Protein AF-A0A9P5P4H4-F1 (afdb_monomer)

Mean predicted aligned error: 20.69 Å

Structure (mmCIF, N/CA/C/O backbone):
data_AF-A0A9P5P4H4-F1
#
_entry.id   AF-A0A9P5P4H4-F1
#
loop_
_atom_site.group_PDB
_atom_site.id
_atom_site.type_symbol
_atom_site.label_atom_id
_atom_site.label_alt_id
_atom_site.label_comp_id
_atom_site.label_asym_id
_atom_site.label_entity_id
_atom_site.label_seq_id
_atom_site.pdbx_PDB_ins_code
_atom_site.Cartn_x
_atom_site.Cartn_y
_atom_site.Cartn_z
_atom_site.occupancy
_atom_site.B_iso_or_equiv
_atom_site.auth_seq_id
_atom_site.auth_comp_id
_atom_site.auth_asym_id
_atom_site.auth_atom_id
_atom_site.pdbx_PDB_model_num
ATOM 1 N N . MET A 1 1 ? -1.543 -10.016 4.048 1.00 94.00 1 MET A N 1
ATOM 2 C CA . MET A 1 1 ? -2.697 -10.030 4.969 1.00 94.00 1 MET A CA 1
ATOM 3 C C . MET A 1 1 ? -2.225 -9.516 6.310 1.00 94.00 1 MET A C 1
ATOM 5 O O . MET A 1 1 ? -1.134 -9.901 6.718 1.00 94.00 1 MET A O 1
ATOM 9 N N . PHE A 1 2 ? -3.003 -8.660 6.955 1.00 97.88 2 PHE A N 1
ATOM 10 C CA . PHE A 1 2 ? -2.776 -8.240 8.334 1.00 97.88 2 PHE A CA 1
ATOM 11 C 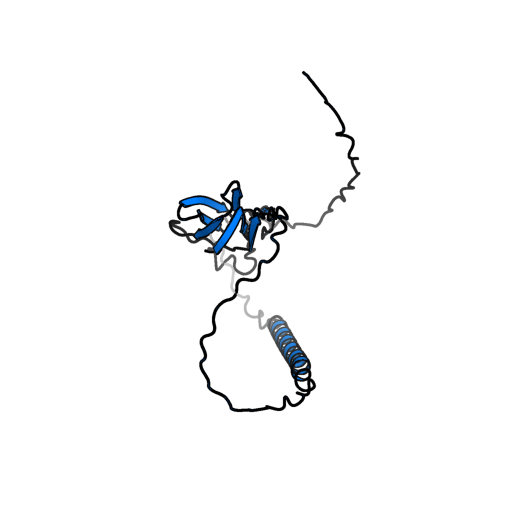C . PHE A 1 2 ? -4.114 -7.893 8.989 1.00 97.88 2 PHE A C 1
ATOM 13 O O . PHE A 1 2 ? -5.076 -7.570 8.291 1.00 97.88 2 PHE A O 1
ATOM 20 N N . ASP A 1 3 ? -4.149 -7.941 10.316 1.00 98.25 3 ASP A N 1
ATOM 21 C CA . ASP A 1 3 ? -5.328 -7.604 11.108 1.00 98.25 3 ASP A CA 1
ATOM 22 C C . ASP A 1 3 ? -5.112 -6.262 11.823 1.00 98.25 3 ASP A C 1
ATOM 24 O O . ASP A 1 3 ? -3.984 -5.913 12.185 1.00 98.25 3 ASP A O 1
ATOM 28 N N . PHE A 1 4 ? -6.183 -5.500 12.029 1.00 98.00 4 PHE A N 1
ATOM 29 C CA . PHE A 1 4 ? -6.153 -4.249 12.791 1.00 98.00 4 PHE A CA 1
ATOM 30 C C . PHE A 1 4 ? -7.470 -4.036 13.541 1.00 98.00 4 PHE A C 1
ATOM 32 O O . PHE A 1 4 ? -8.494 -4.605 13.179 1.00 98.00 4 PHE A O 1
ATOM 39 N N . VAL A 1 5 ? -7.451 -3.217 14.593 1.00 97.94 5 VAL A N 1
ATOM 40 C CA . VAL A 1 5 ? -8.667 -2.773 15.291 1.00 97.94 5 VAL A CA 1
ATOM 41 C C . VAL A 1 5 ? -8.781 -1.274 15.095 1.00 97.94 5 VAL A C 1
ATOM 43 O O . VAL A 1 5 ? -7.884 -0.545 15.519 1.00 97.94 5 VAL A O 1
ATOM 46 N N . GLY A 1 6 ? -9.837 -0.803 14.434 1.00 97.62 6 GLY A N 1
ATOM 47 C CA . GLY A 1 6 ? -9.913 0.614 14.108 1.00 97.62 6 GLY A CA 1
ATOM 48 C C . GLY A 1 6 ? -11.147 1.066 13.345 1.00 97.62 6 GLY A C 1
ATOM 49 O O . GLY A 1 6 ? -12.031 0.284 13.036 1.00 97.62 6 GLY A O 1
ATOM 50 N N . THR A 1 7 ? -11.187 2.361 13.046 1.00 98.25 7 THR A N 1
ATOM 51 C CA . THR A 1 7 ? -12.284 3.066 12.367 1.00 98.25 7 THR A CA 1
ATOM 52 C C . THR A 1 7 ? -11.903 3.593 10.982 1.00 98.25 7 THR A C 1
ATOM 54 O O . THR A 1 7 ? -12.776 3.971 10.197 1.00 98.25 7 THR A O 1
ATOM 57 N N . ALA A 1 8 ? -10.612 3.615 10.652 1.00 98.62 8 ALA A N 1
ATOM 58 C CA . ALA A 1 8 ? -10.106 3.961 9.328 1.00 98.62 8 ALA A CA 1
ATOM 59 C C . ALA A 1 8 ? -8.791 3.232 9.045 1.00 98.62 8 ALA A C 1
ATOM 61 O O . ALA A 1 8 ? -8.069 2.874 9.977 1.00 98.62 8 ALA A O 1
ATOM 62 N N . LEU A 1 9 ? -8.476 3.057 7.762 1.00 98.75 9 LEU A N 1
ATOM 63 C CA . LEU A 1 9 ? -7.255 2.429 7.266 1.00 98.75 9 LEU A CA 1
ATOM 64 C C . LEU A 1 9 ? -6.731 3.194 6.045 1.00 98.75 9 LEU A C 1
ATOM 66 O O . LEU A 1 9 ? -7.504 3.547 5.157 1.00 98.75 9 LEU A O 1
ATOM 70 N N . TYR A 1 10 ? -5.418 3.396 5.986 1.00 98.75 10 TYR A N 1
ATOM 71 C CA . TYR A 1 10 ? -4.686 4.029 4.889 1.00 98.75 10 TYR A CA 1
ATOM 72 C C . TYR A 1 10 ? -3.482 3.155 4.546 1.00 98.75 10 TYR A C 1
ATOM 74 O O . TYR A 1 10 ? -2.728 2.782 5.444 1.00 98.75 10 TYR A O 1
ATOM 82 N N . ILE A 1 11 ? -3.292 2.821 3.273 1.00 98.75 11 ILE A N 1
ATOM 83 C CA . ILE A 1 11 ? -2.223 1.929 2.808 1.00 98.75 11 ILE A CA 1
ATOM 84 C C . ILE A 1 11 ? -1.346 2.681 1.821 1.00 98.75 11 ILE A C 1
ATOM 86 O O . ILE A 1 11 ? -1.848 3.283 0.870 1.00 98.75 11 ILE A O 1
ATOM 90 N N . PHE A 1 12 ? -0.038 2.595 2.035 1.00 98.62 12 PHE A N 1
ATOM 91 C CA . PHE A 1 12 ? 0.975 3.246 1.223 1.00 98.62 12 PHE A CA 1
ATOM 92 C C . PHE A 1 12 ? 1.927 2.206 0.641 1.00 98.62 12 PHE A C 1
ATOM 94 O O . PHE A 1 12 ? 2.354 1.275 1.330 1.00 98.62 12 PHE A O 1
ATOM 101 N N . PHE A 1 13 ? 2.250 2.363 -0.638 1.00 98.31 13 PHE A N 1
ATOM 102 C CA . PHE A 1 13 ? 3.248 1.549 -1.332 1.00 98.31 13 PHE A CA 1
ATOM 103 C C . PHE A 1 13 ? 4.496 2.375 -1.642 1.00 98.31 13 PHE A C 1
ATOM 105 O O . PHE A 1 13 ? 4.492 3.598 -1.547 1.00 98.31 13 PHE A O 1
ATOM 112 N N . ILE A 1 14 ? 5.553 1.695 -2.075 1.00 97.31 14 ILE A N 1
ATOM 113 C CA . ILE A 1 14 ? 6.622 2.303 -2.864 1.00 97.31 14 ILE A CA 1
ATOM 114 C C . ILE A 1 14 ? 6.257 2.095 -4.334 1.00 97.31 14 ILE A C 1
ATOM 116 O O . ILE A 1 14 ? 6.229 0.959 -4.814 1.00 97.31 14 ILE A O 1
ATOM 120 N N . LEU A 1 15 ? 5.965 3.180 -5.052 1.00 96.25 15 LEU A N 1
ATOM 121 C CA . LEU A 1 15 ? 5.630 3.122 -6.477 1.00 96.25 15 LEU A CA 1
ATOM 122 C C . LEU A 1 15 ? 6.879 3.376 -7.314 1.00 96.25 15 LEU A C 1
ATOM 124 O O . LEU A 1 15 ? 7.650 4.293 -7.028 1.00 96.25 15 LEU A O 1
ATOM 128 N N . VAL A 1 16 ? 7.072 2.567 -8.352 1.00 93.94 16 VAL A N 1
ATOM 129 C CA . VAL A 1 16 ? 8.227 2.653 -9.247 1.00 93.94 16 VAL A CA 1
ATOM 130 C C . VAL A 1 16 ? 7.796 3.337 -10.538 1.00 93.94 16 VAL A C 1
ATOM 132 O O . VAL A 1 16 ? 6.837 2.919 -11.181 1.00 93.94 16 VAL A O 1
ATOM 135 N N . ASN A 1 17 ? 8.504 4.392 -10.923 1.00 91.88 17 ASN A N 1
ATOM 136 C CA . ASN A 1 17 ? 8.218 5.166 -12.132 1.00 91.88 17 ASN A CA 1
ATOM 137 C C . ASN A 1 17 ? 9.285 4.998 -13.193 1.00 91.88 17 ASN A C 1
ATOM 139 O O . ASN A 1 17 ? 8.987 4.926 -14.382 1.00 91.88 17 ASN A O 1
ATOM 143 N N . ASN A 1 18 ? 10.536 4.926 -12.754 1.00 85.31 18 ASN A N 1
ATOM 144 C CA . ASN A 1 18 ? 11.660 4.786 -13.648 1.00 85.31 18 ASN A CA 1
ATOM 145 C C . ASN A 1 18 ? 12.754 3.981 -12.960 1.00 85.31 18 ASN A C 1
ATOM 147 O O . ASN A 1 18 ? 13.282 4.362 -11.921 1.00 85.31 18 ASN A O 1
ATOM 151 N N . VAL A 1 19 ? 13.096 2.851 -13.563 1.00 73.50 19 VAL A N 1
ATOM 152 C CA . VAL A 1 19 ? 14.330 2.135 -13.269 1.00 73.50 19 VAL A CA 1
ATOM 153 C C . VAL A 1 19 ? 15.238 2.409 -14.451 1.00 73.50 19 VAL A C 1
ATOM 155 O O . VAL A 1 19 ? 15.104 1.788 -15.506 1.00 73.50 19 VAL A O 1
ATOM 158 N N . GLN A 1 20 ? 16.119 3.402 -14.316 1.00 66.38 20 GLN A N 1
ATOM 159 C CA . GLN A 1 20 ? 17.106 3.693 -15.349 1.00 66.38 20 GLN A CA 1
ATOM 160 C C . GLN A 1 20 ? 17.881 2.402 -15.644 1.00 66.38 20 GLN A C 1
ATOM 162 O O . GLN A 1 20 ? 18.614 1.887 -14.805 1.00 66.38 20 GLN A O 1
ATOM 167 N N . SER A 1 21 ? 17.672 1.835 -16.834 1.00 58.84 21 SER A N 1
ATOM 168 C CA . SER A 1 21 ? 18.390 0.647 -17.306 1.00 58.84 21 SER A CA 1
ATOM 169 C C . SER A 1 21 ? 19.700 1.060 -17.979 1.00 58.84 21 SER A C 1
ATOM 171 O O . SER A 1 21 ? 20.060 0.591 -19.058 1.00 58.84 21 SER A O 1
ATOM 173 N N . ASP A 1 22 ? 20.446 1.958 -17.347 1.00 61.59 22 ASP A N 1
ATOM 174 C CA . ASP A 1 22 ? 21.628 2.622 -17.902 1.00 61.59 22 ASP A CA 1
ATOM 175 C C . ASP A 1 22 ? 22.824 1.681 -18.162 1.00 61.59 22 ASP A C 1
ATOM 177 O O . ASP A 1 22 ? 23.789 2.072 -18.817 1.00 61.59 22 ASP A O 1
ATOM 181 N N . VAL A 1 23 ? 22.741 0.404 -17.767 1.00 56.19 23 VAL A N 1
ATOM 182 C CA . VAL A 1 23 ? 23.760 -0.620 -18.088 1.00 56.19 23 VAL A CA 1
ATOM 183 C C . VAL A 1 23 ? 23.196 -1.845 -18.831 1.00 56.19 23 VAL A C 1
ATOM 185 O O . VAL A 1 23 ? 23.958 -2.604 -19.427 1.00 56.19 23 VAL A O 1
ATOM 188 N N . PHE A 1 24 ? 21.872 -2.039 -18.860 1.00 54.47 24 PHE A N 1
ATOM 189 C CA . PHE A 1 24 ? 21.239 -3.281 -19.344 1.00 54.47 24 PHE A CA 1
ATOM 190 C C . PHE A 1 24 ? 20.060 -3.087 -20.315 1.00 54.47 24 PHE A C 1
ATOM 192 O O . PHE A 1 24 ? 19.447 -4.078 -20.716 1.00 54.47 24 PHE A O 1
ATOM 199 N N . SER A 1 25 ? 19.798 -1.850 -20.761 1.00 56.41 25 SER A N 1
ATOM 200 C CA . SER A 1 25 ? 18.742 -1.484 -21.728 1.00 56.41 25 SER A CA 1
ATOM 201 C C . SER A 1 25 ? 18.724 -2.330 -23.017 1.00 56.41 25 SER A C 1
ATOM 203 O O . SER A 1 25 ? 17.680 -2.471 -23.645 1.00 56.41 25 SER A O 1
ATOM 205 N N . GLY A 1 26 ? 19.852 -2.940 -23.403 1.00 54.47 26 GLY A N 1
ATOM 206 C CA . GLY A 1 26 ? 19.948 -3.806 -24.585 1.00 54.47 26 GLY A CA 1
ATOM 207 C C . GLY A 1 26 ? 19.808 -5.315 -24.340 1.00 54.47 26 GLY A C 1
ATOM 208 O O . GLY A 1 26 ? 19.862 -6.067 -25.309 1.00 54.47 26 GLY A O 1
ATOM 209 N N . ILE A 1 27 ? 19.697 -5.780 -23.087 1.00 61.12 27 ILE A N 1
ATOM 210 C CA . ILE A 1 27 ? 19.679 -7.223 -22.757 1.00 61.12 27 ILE A CA 1
ATOM 211 C C . ILE A 1 27 ? 18.446 -7.625 -21.922 1.00 61.12 27 ILE A C 1
ATOM 213 O O . ILE A 1 27 ? 18.003 -8.764 -22.043 1.00 61.12 27 ILE A O 1
ATOM 217 N N . PHE A 1 28 ? 17.844 -6.716 -21.141 1.00 57.94 28 PHE A N 1
ATOM 218 C CA . PHE A 1 28 ? 16.590 -6.976 -20.415 1.00 57.94 28 PHE A CA 1
ATOM 219 C C . PHE A 1 28 ? 15.560 -5.876 -20.699 1.00 57.94 28 PHE A C 1
ATOM 221 O O . PHE A 1 28 ? 15.653 -4.780 -20.152 1.00 57.94 28 PHE A O 1
ATOM 228 N N . SER A 1 29 ? 14.589 -6.168 -21.566 1.00 60.12 29 SER A N 1
ATOM 229 C CA . SER A 1 29 ? 13.513 -5.239 -21.950 1.00 60.12 29 SER A CA 1
ATOM 230 C C . SER A 1 29 ? 12.286 -5.301 -21.028 1.00 60.12 29 SER A C 1
ATOM 232 O O . SER A 1 29 ? 11.436 -4.421 -21.105 1.00 60.12 29 SER A O 1
ATOM 234 N N . ASP A 1 30 ? 12.227 -6.279 -20.116 1.00 64.50 30 ASP A N 1
ATOM 235 C CA . ASP A 1 30 ? 10.988 -6.654 -19.419 1.00 64.50 30 ASP A CA 1
ATOM 236 C C . ASP A 1 30 ? 11.108 -6.510 -17.891 1.00 64.50 30 ASP A C 1
ATOM 238 O O . ASP A 1 30 ? 10.866 -7.455 -17.136 1.00 64.50 30 ASP A O 1
ATOM 242 N N . ILE A 1 31 ? 11.520 -5.335 -17.398 1.00 74.19 31 ILE A N 1
ATOM 243 C CA . ILE A 1 31 ? 11.396 -5.053 -15.960 1.00 74.19 31 ILE A CA 1
ATOM 244 C C . ILE A 1 31 ? 9.958 -4.620 -15.689 1.00 74.19 31 ILE A C 1
ATOM 246 O O . ILE A 1 31 ? 9.526 -3.553 -16.120 1.00 74.19 31 ILE A O 1
ATOM 250 N N . VAL A 1 32 ? 9.224 -5.449 -14.951 1.00 79.44 32 VAL A N 1
ATOM 251 C CA . VAL A 1 32 ? 7.870 -5.127 -14.503 1.00 79.44 32 VAL A CA 1
ATOM 252 C C . VAL A 1 32 ? 7.949 -4.061 -13.415 1.00 79.44 32 VAL A C 1
ATOM 254 O O . VAL A 1 32 ? 8.361 -4.337 -12.289 1.00 79.44 32 VAL A O 1
ATOM 257 N N . THR A 1 33 ? 7.545 -2.843 -13.753 1.00 87.31 33 THR A N 1
ATOM 258 C CA . THR A 1 33 ? 7.412 -1.717 -12.814 1.00 87.31 33 THR A CA 1
ATOM 259 C C . THR A 1 33 ? 5.961 -1.291 -12.603 1.00 87.31 33 THR A C 1
ATOM 261 O O . THR A 1 33 ? 5.686 -0.484 -11.720 1.00 87.31 33 THR A O 1
ATOM 264 N N . THR A 1 34 ? 5.025 -1.865 -13.365 1.00 92.69 34 THR A N 1
ATOM 265 C CA . THR A 1 34 ? 3.589 -1.695 -13.143 1.00 92.69 34 THR A CA 1
ATOM 266 C C . THR A 1 34 ? 3.185 -2.329 -11.816 1.00 92.69 34 THR A C 1
ATOM 268 O O . THR A 1 34 ? 3.441 -3.514 -11.570 1.00 92.69 34 THR A O 1
ATOM 271 N N . THR A 1 35 ? 2.500 -1.551 -10.984 1.00 95.69 35 THR A N 1
ATOM 272 C CA . THR A 1 35 ? 1.956 -2.004 -9.703 1.00 95.69 35 THR A CA 1
ATOM 273 C C . THR A 1 35 ? 0.450 -2.113 -9.823 1.00 95.69 35 THR A C 1
ATOM 275 O O . THR A 1 35 ? -0.206 -1.148 -10.194 1.00 95.69 35 THR A O 1
ATOM 278 N N . ALA A 1 36 ? -0.129 -3.253 -9.467 1.00 96.50 36 ALA A N 1
ATOM 279 C CA . ALA A 1 36 ? -1.573 -3.376 -9.326 1.00 96.50 36 ALA A CA 1
ATOM 280 C C . ALA A 1 36 ? -1.914 -4.275 -8.143 1.00 96.50 36 ALA A C 1
ATOM 282 O O . ALA A 1 36 ? -1.162 -5.198 -7.831 1.00 96.50 36 ALA A O 1
ATOM 283 N N . ALA A 1 37 ? -3.015 -3.977 -7.459 1.00 97.31 37 ALA A N 1
ATOM 284 C CA . ALA A 1 37 ? -3.457 -4.732 -6.295 1.00 97.31 37 ALA A CA 1
ATOM 285 C C . ALA A 1 37 ? -4.970 -4.625 -6.081 1.00 97.31 37 ALA A C 1
ATOM 287 O O . ALA A 1 37 ? -5.575 -3.580 -6.308 1.00 97.31 37 ALA A O 1
ATOM 288 N N . ASN A 1 38 ? -5.547 -5.700 -5.561 1.00 97.50 38 ASN A N 1
ATOM 289 C CA . ASN A 1 38 ? -6.914 -5.804 -5.079 1.00 97.50 38 ASN A CA 1
ATOM 290 C C . ASN A 1 38 ? -6.916 -5.762 -3.547 1.00 97.50 38 ASN A C 1
ATOM 292 O O . ASN A 1 38 ? -6.130 -6.456 -2.889 1.00 97.50 38 ASN A O 1
ATOM 296 N N . PHE A 1 39 ? -7.824 -4.968 -2.988 1.00 98.25 39 PHE A N 1
ATOM 297 C CA . PHE A 1 39 ? -7.975 -4.719 -1.560 1.00 98.25 39 PHE A CA 1
ATOM 298 C C . PHE A 1 39 ? -9.270 -5.343 -1.058 1.00 98.25 39 PHE A C 1
ATOM 300 O O . PHE A 1 39 ? -10.362 -4.925 -1.439 1.00 98.25 39 PHE A O 1
ATOM 307 N N . THR A 1 40 ? -9.148 -6.346 -0.197 1.00 98.56 40 THR A N 1
ATOM 308 C CA . THR A 1 40 ? -10.284 -7.039 0.416 1.00 98.56 40 THR A CA 1
ATOM 309 C C . THR A 1 40 ? -10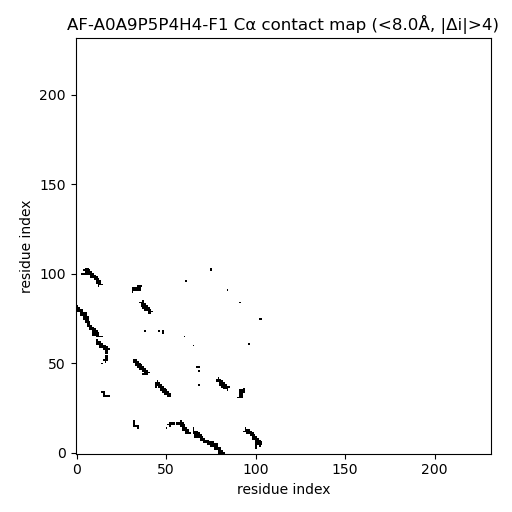.283 -6.767 1.915 1.00 98.56 40 THR A C 1
ATOM 311 O O . THR A 1 40 ? -9.292 -7.055 2.587 1.00 98.56 40 THR A O 1
ATOM 314 N N . LEU A 1 41 ? -11.383 -6.218 2.426 1.00 98.69 41 LEU A N 1
ATOM 315 C CA . LEU A 1 41 ? -11.599 -5.914 3.838 1.00 98.69 41 LEU A CA 1
ATOM 316 C C . LEU A 1 41 ? -12.714 -6.820 4.360 1.00 98.69 41 LEU A C 1
ATOM 318 O O . LEU A 1 41 ? -13.803 -6.850 3.790 1.00 98.69 41 LEU A O 1
ATOM 322 N N . ASP A 1 42 ? -12.425 -7.593 5.404 1.00 98.56 42 ASP A N 1
ATOM 323 C CA . ASP A 1 42 ? -13.363 -8.542 6.023 1.00 98.56 42 ASP A CA 1
ATOM 324 C C . ASP A 1 42 ? -14.001 -9.523 5.019 1.00 98.56 42 ASP A C 1
ATOM 326 O O . ASP A 1 42 ? -15.178 -9.873 5.099 1.00 98.56 42 ASP A O 1
ATOM 330 N N . GLY A 1 43 ? -13.210 -9.960 4.033 1.00 97.81 43 GLY A N 1
ATOM 331 C CA . GLY A 1 43 ? -13.644 -10.879 2.975 1.00 97.81 43 GLY A CA 1
ATOM 332 C C . GLY A 1 43 ? -14.400 -10.224 1.813 1.00 97.81 43 GLY A C 1
ATOM 333 O O . GLY A 1 43 ? -14.769 -10.925 0.872 1.00 97.81 43 GLY A O 1
ATOM 334 N N . VAL A 1 44 ? -14.602 -8.902 1.832 1.00 98.00 44 VAL A N 1
ATOM 335 C CA . VAL A 1 44 ? -15.278 -8.151 0.763 1.00 98.00 44 VAL A CA 1
ATOM 336 C C . VAL A 1 44 ? -14.268 -7.324 -0.027 1.00 98.00 44 VAL A C 1
ATOM 338 O O . VAL A 1 44 ? -13.484 -6.579 0.554 1.00 98.00 44 VAL A O 1
ATOM 341 N N . LEU A 1 45 ? -14.284 -7.430 -1.359 1.00 97.75 45 LEU A N 1
ATOM 342 C CA . LEU A 1 45 ? -13.482 -6.564 -2.227 1.00 97.75 45 LEU A CA 1
ATOM 343 C C . LEU A 1 45 ? -13.964 -5.111 -2.081 1.00 97.75 45 LEU A C 1
ATOM 345 O O . LEU A 1 45 ? -15.094 -4.793 -2.447 1.00 97.75 45 LEU A O 1
ATOM 349 N N . VAL A 1 46 ? -13.108 -4.241 -1.550 1.00 98.31 46 VAL A N 1
ATOM 350 C CA . VAL A 1 46 ? -13.418 -2.829 -1.254 1.00 98.31 46 VAL A CA 1
ATOM 351 C C . VAL A 1 46 ? -12.660 -1.846 -2.140 1.00 98.31 46 VAL A C 1
ATOM 353 O O . VAL A 1 46 ? -12.973 -0.658 -2.143 1.00 98.31 46 VAL A O 1
ATOM 356 N N . GLY A 1 47 ? -11.674 -2.311 -2.906 1.00 97.50 47 GLY A N 1
ATOM 357 C CA . GLY A 1 47 ? -10.953 -1.450 -3.832 1.00 97.50 47 GLY A CA 1
ATOM 358 C C . GLY A 1 47 ? -9.974 -2.198 -4.720 1.00 97.50 47 GLY A C 1
ATOM 359 O O . GLY A 1 47 ? -9.583 -3.332 -4.446 1.00 97.50 47 GLY A O 1
ATOM 360 N N . THR A 1 48 ? -9.553 -1.519 -5.776 1.00 97.25 48 THR A N 1
ATOM 361 C CA . THR A 1 48 ? -8.511 -1.962 -6.702 1.00 97.25 48 THR A CA 1
ATOM 362 C C . THR A 1 48 ? -7.605 -0.777 -7.000 1.00 97.25 48 THR A C 1
ATOM 364 O O . THR A 1 48 ? -8.086 0.353 -7.088 1.00 97.25 48 THR A O 1
ATOM 367 N N . PHE A 1 49 ? -6.315 -1.018 -7.189 1.00 97.31 49 PHE A N 1
ATOM 368 C CA . PHE A 1 49 ? -5.339 0.006 -7.541 1.00 97.31 49 PHE A CA 1
ATOM 369 C C . PHE A 1 49 ? -4.486 -0.446 -8.716 1.00 97.31 49 PHE A C 1
ATOM 371 O O . PHE A 1 49 ? -4.165 -1.626 -8.853 1.00 97.31 49 PHE A O 1
ATOM 378 N N . THR A 1 50 ? -4.113 0.507 -9.563 1.00 96.38 50 THR A N 1
ATOM 379 C CA . THR A 1 50 ? -3.173 0.309 -10.662 1.00 96.38 50 THR A CA 1
ATOM 380 C C . THR A 1 50 ? -2.335 1.567 -10.818 1.00 96.38 50 THR A C 1
ATOM 382 O O . THR A 1 50 ? -2.865 2.674 -10.862 1.00 96.38 50 THR A O 1
ATOM 385 N N . HIS A 1 51 ? -1.029 1.377 -10.919 1.00 95.62 51 HIS A N 1
ATOM 386 C CA . HIS A 1 51 ? -0.033 2.403 -11.172 1.00 95.62 51 HIS A CA 1
ATOM 387 C C . HIS A 1 51 ? 0.789 1.992 -12.383 1.00 95.62 51 HIS A C 1
ATOM 389 O O . HIS A 1 51 ? 1.404 0.921 -12.386 1.00 95.62 51 HIS A O 1
ATOM 395 N N . LEU A 1 52 ? 0.794 2.856 -13.393 1.00 93.81 52 LEU A N 1
ATOM 396 C CA . LEU A 1 52 ? 1.676 2.734 -14.542 1.00 93.81 52 LEU A CA 1
ATOM 397 C C . LEU A 1 52 ? 2.927 3.588 -14.295 1.00 93.81 52 LEU A C 1
ATOM 399 O O . LEU A 1 52 ? 2.798 4.709 -13.802 1.00 93.81 52 LEU A O 1
ATOM 403 N N . PRO A 1 53 ? 4.122 3.097 -14.653 1.00 91.25 53 PRO A N 1
ATOM 404 C CA . PRO A 1 53 ? 5.350 3.868 -14.511 1.00 91.25 53 PRO A CA 1
ATOM 405 C C . PRO A 1 53 ? 5.285 5.178 -15.308 1.00 91.25 53 PRO A C 1
ATOM 407 O O . PRO A 1 53 ? 4.975 5.161 -16.500 1.00 91.25 53 PRO A O 1
ATOM 410 N N . ASP A 1 54 ? 5.607 6.302 -14.664 1.00 90.50 54 ASP A N 1
ATOM 411 C CA . ASP A 1 54 ? 5.646 7.621 -15.302 1.00 90.50 54 ASP A CA 1
ATOM 412 C C . ASP A 1 54 ? 7.058 8.213 -15.259 1.00 90.50 54 ASP A C 1
ATOM 414 O O . ASP A 1 54 ? 7.493 8.767 -14.252 1.00 90.50 54 ASP A O 1
ATOM 418 N N . SER A 1 55 ? 7.768 8.162 -16.387 1.00 88.19 55 SER A N 1
ATOM 419 C CA . SER A 1 55 ? 9.142 8.671 -16.501 1.00 88.19 55 SER A CA 1
ATOM 420 C C . SER A 1 55 ? 9.299 10.178 -16.248 1.00 88.19 55 SER A C 1
ATOM 422 O O . SER A 1 55 ? 10.427 10.668 -16.220 1.00 88.19 55 SER A O 1
ATOM 424 N N . THR A 1 56 ? 8.202 10.932 -16.128 1.00 90.88 56 THR A N 1
ATOM 425 C CA . THR A 1 56 ? 8.225 12.359 -15.770 1.00 90.88 56 THR A CA 1
ATOM 426 C C . THR A 1 56 ? 8.235 12.599 -14.258 1.00 90.88 56 THR A C 1
ATOM 428 O O . THR A 1 56 ? 8.547 13.705 -13.814 1.00 90.88 56 THR A O 1
ATOM 431 N N . LEU A 1 57 ? 7.933 11.568 -13.464 1.00 90.75 57 LEU A N 1
ATOM 432 C CA . LEU A 1 57 ? 7.949 11.589 -12.004 1.00 90.75 57 LEU A CA 1
ATOM 433 C C . LEU A 1 57 ? 9.289 11.059 -11.462 1.00 90.75 57 LEU A C 1
ATOM 435 O O . LEU A 1 57 ? 10.053 10.428 -12.195 1.00 90.75 57 LEU A O 1
ATOM 439 N N . PRO A 1 58 ? 9.604 11.299 -10.173 1.00 92.38 58 PRO A N 1
ATOM 440 C CA . PRO A 1 58 ? 10.790 10.722 -9.547 1.00 92.38 58 PRO A CA 1
ATOM 441 C C . PRO A 1 58 ? 10.807 9.197 -9.671 1.00 92.38 58 PRO A C 1
ATOM 443 O O . PRO A 1 58 ? 9.756 8.568 -9.556 1.00 92.38 58 PRO A O 1
ATOM 446 N N . ASP A 1 59 ? 11.997 8.607 -9.821 1.00 92.56 59 ASP A N 1
ATOM 447 C CA . ASP A 1 59 ? 12.206 7.161 -10.010 1.00 92.56 59 ASP A CA 1
ATOM 448 C C . ASP A 1 59 ? 11.369 6.292 -9.060 1.00 92.56 59 ASP A C 1
ATOM 450 O O . ASP A 1 59 ? 10.766 5.302 -9.482 1.00 92.56 59 ASP A O 1
ATOM 454 N N . PHE A 1 60 ? 11.267 6.722 -7.799 1.00 93.94 60 PHE A N 1
ATOM 455 C CA . PHE A 1 60 ? 10.416 6.131 -6.773 1.00 93.94 60 PHE A CA 1
ATOM 456 C C . PHE A 1 60 ? 9.521 7.195 -6.130 1.00 93.94 60 PHE A C 1
ATOM 458 O O . PHE A 1 60 ? 9.986 8.288 -5.798 1.00 93.94 60 PHE A O 1
ATOM 465 N N . GLN A 1 61 ? 8.256 6.854 -5.888 1.00 95.75 61 GLN A N 1
ATOM 466 C CA . GLN A 1 61 ? 7.343 7.616 -5.033 1.00 95.75 61 GLN A CA 1
ATOM 467 C C . GLN A 1 61 ? 7.096 6.858 -3.727 1.00 95.75 61 GLN A C 1
ATOM 469 O O . GLN A 1 61 ? 6.968 5.634 -3.723 1.00 95.75 61 GLN A O 1
ATOM 474 N N . PHE A 1 62 ? 7.022 7.600 -2.624 1.00 96.31 62 PHE A N 1
ATOM 475 C CA . PHE A 1 62 ? 6.869 7.079 -1.266 1.00 96.31 62 PHE A CA 1
ATOM 476 C C . PHE A 1 62 ? 6.123 8.085 -0.380 1.00 96.31 62 PHE A C 1
ATOM 478 O O . PHE A 1 62 ? 5.923 9.248 -0.756 1.00 96.31 62 PHE A O 1
ATOM 485 N N . GLY A 1 63 ? 5.730 7.646 0.818 1.00 95.12 63 GLY A N 1
ATOM 486 C CA . GLY A 1 63 ? 5.056 8.496 1.797 1.00 95.12 63 GLY A CA 1
ATOM 487 C C . GLY A 1 63 ? 3.680 8.984 1.313 1.00 95.12 63 GLY A C 1
ATOM 488 O O . GLY A 1 63 ? 2.978 8.241 0.629 1.00 95.12 63 GLY A O 1
ATOM 489 N N . PRO A 1 64 ? 3.275 10.234 1.621 1.00 94.69 64 PRO A N 1
ATOM 490 C CA . PRO A 1 64 ? 1.933 10.740 1.309 1.00 94.69 64 PRO A CA 1
ATOM 491 C C . PRO A 1 64 ? 1.545 10.695 -0.175 1.00 94.69 64 PRO A C 1
ATOM 493 O O . PRO A 1 64 ? 0.365 10.564 -0.488 1.00 94.69 64 PRO A O 1
ATOM 496 N N . ASN A 1 65 ? 2.524 10.772 -1.082 1.00 95.38 65 ASN A N 1
ATOM 497 C CA . ASN A 1 65 ? 2.295 10.756 -2.531 1.00 95.38 65 ASN A CA 1
ATOM 498 C C . ASN A 1 65 ? 2.020 9.348 -3.083 1.00 95.38 65 ASN A C 1
ATOM 500 O O . ASN A 1 65 ? 1.668 9.215 -4.248 1.00 95.38 65 ASN A O 1
ATOM 504 N N . ALA A 1 66 ? 2.173 8.308 -2.262 1.00 97.25 66 ALA A N 1
ATOM 505 C CA . ALA A 1 66 ? 1.992 6.915 -2.652 1.00 97.25 66 ALA A CA 1
ATOM 506 C C . ALA A 1 66 ? 0.860 6.230 -1.862 1.00 97.25 66 ALA A C 1
ATOM 508 O O . ALA A 1 66 ? 0.937 5.039 -1.552 1.00 97.25 66 ALA A O 1
ATOM 509 N N . LEU A 1 67 ? -0.192 6.985 -1.514 1.00 98.19 67 LEU A N 1
ATOM 510 C CA . LEU A 1 67 ? -1.429 6.440 -0.949 1.00 98.19 67 LEU A CA 1
ATOM 511 C C . LEU A 1 67 ? -2.159 5.621 -2.020 1.00 98.19 67 LEU A C 1
ATOM 513 O O . LEU A 1 67 ? -2.644 6.174 -3.004 1.00 98.19 67 LEU A O 1
ATOM 517 N N . VAL A 1 68 ? -2.269 4.311 -1.811 1.00 98.38 68 VAL A N 1
ATOM 518 C CA . VAL A 1 68 ? -2.873 3.390 -2.790 1.00 98.38 68 VAL A CA 1
ATOM 519 C C . VAL A 1 68 ? -4.280 2.942 -2.413 1.00 98.38 68 VAL A C 1
ATOM 521 O O . VAL A 1 68 ? -5.038 2.491 -3.268 1.00 98.38 68 VAL A O 1
ATOM 524 N N . PHE A 1 69 ? -4.642 3.063 -1.135 1.00 98.69 69 PHE A N 1
ATOM 525 C CA . PHE A 1 69 ? -5.975 2.743 -0.638 1.00 98.69 69 PHE A CA 1
ATOM 526 C C . PHE A 1 69 ? -6.271 3.503 0.652 1.00 98.69 69 PHE A C 1
ATOM 528 O O . PHE A 1 69 ? -5.402 3.624 1.520 1.00 98.69 69 PHE A O 1
ATOM 535 N N . SER A 1 70 ? -7.510 3.965 0.806 1.00 98.56 70 SER A N 1
ATOM 536 C CA . SER A 1 70 ? -8.015 4.498 2.066 1.00 98.56 70 SER A CA 1
ATOM 537 C C . SER A 1 70 ? -9.494 4.182 2.263 1.00 98.56 70 SER A C 1
ATOM 539 O O . SER A 1 70 ? -10.276 4.134 1.316 1.00 98.56 70 SER A O 1
ATOM 541 N N . THR A 1 71 ? -9.881 3.973 3.518 1.00 98.56 71 THR A N 1
ATOM 542 C CA . THR A 1 71 ? -11.279 3.846 3.935 1.00 98.56 71 THR A CA 1
ATOM 543 C C . THR A 1 71 ? -11.448 4.397 5.346 1.00 98.56 71 THR A C 1
ATOM 545 O O . THR A 1 71 ? -10.543 4.293 6.175 1.00 98.56 71 THR A O 1
ATOM 548 N N . SER A 1 72 ? -12.608 4.974 5.635 1.00 98.38 72 SER A N 1
ATOM 549 C CA . SER A 1 72 ? -12.981 5.506 6.949 1.00 98.38 72 SER A CA 1
ATOM 550 C C . SER A 1 72 ? -14.429 5.140 7.279 1.00 98.38 72 SER A C 1
ATOM 552 O O . SER A 1 72 ? -15.134 4.568 6.448 1.00 98.38 72 SER A O 1
ATOM 554 N N . GLY A 1 73 ? -14.873 5.421 8.506 1.00 97.44 73 GLY A N 1
ATOM 555 C CA . GLY A 1 73 ? -16.229 5.075 8.947 1.00 97.44 73 GLY A CA 1
ATOM 556 C C . GLY A 1 73 ? -16.430 3.577 9.192 1.00 97.44 73 GLY A C 1
ATOM 557 O O . GLY A 1 73 ? -17.563 3.096 9.187 1.00 97.44 73 GLY A O 1
ATOM 558 N N . LEU A 1 74 ? -15.341 2.833 9.404 1.00 98.25 74 LEU A N 1
ATOM 559 C CA . LEU A 1 74 ? -15.413 1.448 9.854 1.00 98.25 74 LEU A CA 1
ATOM 560 C C . LEU A 1 74 ? -15.914 1.405 11.302 1.00 98.25 74 LEU A C 1
ATOM 562 O O . LEU A 1 74 ? -15.690 2.330 12.087 1.00 98.25 74 LEU A O 1
ATOM 566 N N . LYS A 1 75 ? -16.588 0.313 11.670 1.00 98.00 75 LYS A N 1
ATOM 567 C CA . LYS A 1 75 ? -16.920 0.056 13.078 1.00 98.00 75 LYS A CA 1
ATOM 568 C C . LYS A 1 75 ? -15.618 -0.100 13.851 1.00 98.00 75 LYS A C 1
ATOM 570 O O . LYS A 1 75 ? -14.747 -0.800 13.374 1.00 98.00 75 LYS A O 1
ATOM 575 N N . ASN A 1 76 ? -15.508 0.457 15.05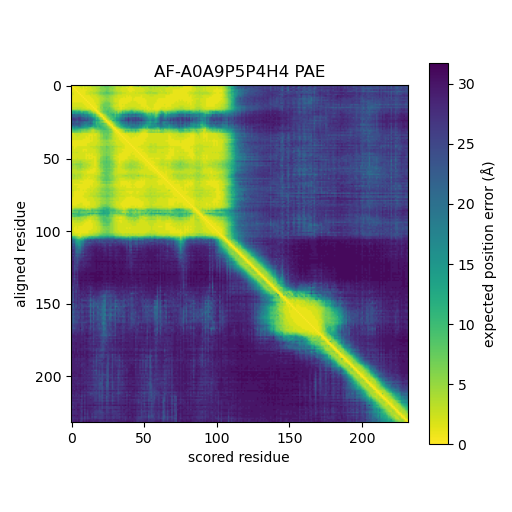5 1.00 97.25 76 ASN A N 1
ATOM 576 C CA . ASN A 1 76 ? -14.326 0.254 15.895 1.00 97.25 76 ASN A CA 1
ATOM 577 C C . ASN A 1 76 ? -14.249 -1.201 16.408 1.00 97.25 76 ASN A C 1
ATOM 579 O O . ASN A 1 76 ? -14.658 -1.505 17.529 1.00 97.25 76 ASN A O 1
ATOM 583 N 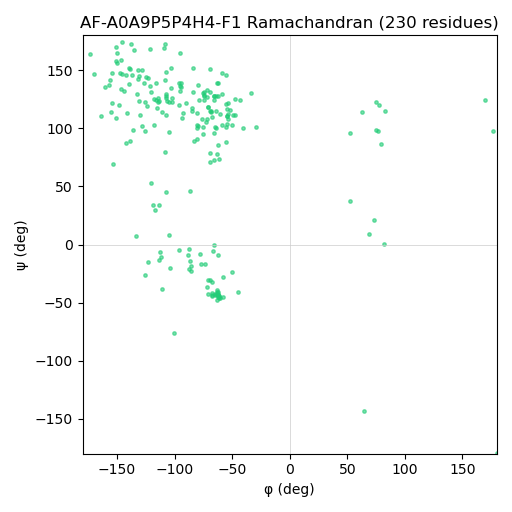N . ALA A 1 77 ? -13.801 -2.115 15.554 1.00 97.19 77 ALA A N 1
ATOM 584 C CA . ALA A 1 77 ? -13.768 -3.554 15.771 1.00 97.19 77 ALA A CA 1
ATOM 585 C C . ALA A 1 77 ? -12.532 -4.162 15.096 1.00 97.19 77 ALA A C 1
ATOM 587 O O . ALA A 1 77 ? -11.773 -3.465 14.426 1.00 97.19 77 ALA A O 1
ATOM 588 N N . ALA A 1 78 ? -12.313 -5.461 15.308 1.00 98.25 78 ALA A N 1
ATOM 589 C CA . ALA A 1 78 ? -11.277 -6.193 14.595 1.00 98.25 78 ALA A CA 1
ATOM 590 C C . ALA A 1 78 ? -11.654 -6.345 13.117 1.00 98.25 78 ALA A C 1
ATOM 592 O O . ALA A 1 78 ? -12.763 -6.775 12.800 1.00 98.25 78 ALA A O 1
ATOM 593 N N . HIS A 1 79 ? -10.699 -6.026 12.255 1.00 98.62 79 HIS A N 1
ATOM 594 C CA . HIS A 1 79 ? -10.791 -6.082 10.809 1.00 98.62 79 HIS A CA 1
ATOM 595 C C . HIS A 1 79 ? -9.627 -6.876 10.236 1.00 98.62 79 HIS A C 1
ATOM 597 O O . HIS A 1 79 ? -8.515 -6.845 10.774 1.00 98.62 79 HIS A O 1
ATOM 603 N N . GLN A 1 80 ? -9.870 -7.523 9.103 1.00 98.69 80 GLN A N 1
ATOM 604 C CA . GLN A 1 80 ? -8.845 -8.203 8.326 1.00 98.69 80 GLN A CA 1
ATOM 605 C C . GLN A 1 80 ? -8.661 -7.520 6.978 1.00 98.69 80 GLN A C 1
ATOM 607 O O . GLN A 1 80 ? -9.602 -7.397 6.194 1.00 98.69 80 GLN A O 1
ATOM 612 N N . MET A 1 81 ? -7.417 -7.148 6.682 1.00 98.56 81 MET A N 1
ATOM 613 C CA . MET A 1 81 ? -7.028 -6.573 5.405 1.00 98.56 81 MET A CA 1
ATOM 614 C C . MET A 1 81 ? -6.214 -7.565 4.571 1.00 98.56 81 MET A C 1
ATOM 616 O O . MET A 1 81 ? -5.158 -8.060 4.989 1.00 98.56 81 MET A O 1
ATOM 620 N N . VAL A 1 82 ? -6.655 -7.800 3.337 1.00 98.31 82 VAL A N 1
ATOM 621 C CA . VAL A 1 82 ? -5.936 -8.590 2.334 1.00 98.31 82 VAL A CA 1
ATOM 622 C C . VAL A 1 82 ? -5.591 -7.707 1.139 1.00 98.31 82 VAL A C 1
ATOM 624 O O . VAL A 1 82 ? -6.453 -7.092 0.520 1.00 98.31 82 VAL A O 1
ATOM 627 N N . ILE A 1 83 ? -4.300 -7.681 0.815 1.00 97.75 83 ILE A N 1
ATOM 628 C CA . ILE A 1 83 ? -3.745 -7.086 -0.399 1.00 97.75 83 ILE A CA 1
ATOM 629 C C . ILE A 1 83 ? -3.347 -8.256 -1.289 1.00 97.75 83 ILE A C 1
ATOM 631 O O . ILE A 1 83 ? -2.591 -9.125 -0.844 1.00 97.75 83 ILE A O 1
ATOM 635 N N . SER A 1 84 ? -3.871 -8.303 -2.506 1.00 96.31 84 SER A N 1
ATOM 636 C CA . SER A 1 84 ? -3.636 -9.417 -3.425 1.00 96.31 84 SER A CA 1
ATOM 637 C C . SER A 1 84 ? -3.401 -8.931 -4.847 1.00 96.31 84 SER A C 1
ATOM 639 O O . SER A 1 84 ? -3.918 -7.898 -5.249 1.00 96.31 84 SER A O 1
ATOM 641 N N . THR A 1 85 ? -2.627 -9.691 -5.609 1.00 94.62 85 THR A N 1
ATOM 642 C CA . THR A 1 85 ? -2.512 -9.559 -7.070 1.00 94.62 85 THR A CA 1
ATOM 643 C C . THR A 1 85 ? -3.256 -10.684 -7.791 1.00 94.62 85 THR A C 1
ATOM 645 O O . THR A 1 85 ? -3.126 -10.849 -9.001 1.00 94.62 85 THR A O 1
ATOM 648 N N . SER A 1 86 ? -4.017 -11.483 -7.037 1.00 84.44 86 SER A N 1
ATOM 649 C CA . SER A 1 86 ? -4.873 -12.541 -7.558 1.00 84.44 86 SER A CA 1
ATOM 650 C C . SER A 1 86 ? -5.902 -11.953 -8.520 1.00 84.44 86 SER A C 1
ATOM 652 O O . SER A 1 86 ? -6.345 -10.819 -8.340 1.00 84.44 86 SER A O 1
ATOM 654 N N . ASP A 1 87 ? -6.275 -12.734 -9.530 1.00 80.44 87 ASP A N 1
ATOM 655 C CA . ASP A 1 87 ? -7.219 -12.356 -10.591 1.00 80.44 87 ASP A CA 1
ATOM 656 C C . ASP A 1 87 ? -6.712 -11.276 -11.561 1.00 80.44 87 ASP A C 1
ATOM 658 O O . ASP A 1 87 ? -7.458 -10.811 -12.422 1.00 80.44 87 ASP A O 1
ATOM 662 N N . LEU A 1 88 ? -5.427 -10.921 -11.480 1.00 82.81 88 LEU A N 1
ATOM 663 C CA . LEU A 1 88 ? -4.760 -10.107 -12.486 1.00 82.81 88 LEU A CA 1
ATOM 664 C C . LEU A 1 88 ? -4.035 -11.013 -13.496 1.00 82.81 88 LEU A C 1
ATOM 666 O O . LEU A 1 88 ? -3.408 -12.004 -13.125 1.00 82.81 88 LEU A O 1
ATOM 670 N N . THR A 1 89 ? -4.140 -10.700 -14.790 1.00 83.12 89 THR A N 1
ATOM 671 C CA . THR A 1 89 ? -3.648 -11.564 -15.885 1.00 83.12 89 THR A CA 1
ATOM 672 C C . THR A 1 89 ? -2.187 -11.332 -16.265 1.00 83.12 89 THR A C 1
ATOM 674 O O . THR A 1 89 ? -1.660 -12.035 -17.124 1.00 83.12 89 THR A O 1
ATOM 677 N N . GLU A 1 90 ? -1.536 -10.353 -15.645 1.00 85.38 90 GLU A N 1
ATOM 678 C CA . GLU A 1 90 ? -0.149 -9.978 -15.915 1.00 85.38 90 GLU A CA 1
ATOM 679 C C . GLU A 1 90 ? 0.713 -10.094 -14.653 1.00 85.38 90 GLU A C 1
ATOM 681 O O . GLU A 1 90 ? 0.220 -10.253 -13.535 1.00 85.38 90 GLU A O 1
ATOM 686 N N . SER A 1 91 ? 2.027 -10.016 -14.840 1.00 85.25 91 SER A N 1
ATOM 687 C CA . SER A 1 91 ? 2.963 -9.869 -13.731 1.00 85.25 91 SER A CA 1
ATOM 688 C C . SER A 1 91 ? 2.895 -8.436 -13.215 1.00 85.25 91 SER A C 1
ATOM 690 O O . SER A 1 91 ? 3.075 -7.500 -13.987 1.00 85.25 91 SER A O 1
ATOM 692 N N . PHE A 1 92 ? 2.697 -8.271 -11.909 1.00 90.94 92 PHE A N 1
ATOM 693 C CA . PHE A 1 92 ? 2.709 -6.969 -11.242 1.00 90.94 92 PHE A CA 1
ATOM 694 C C . PHE A 1 92 ? 3.742 -6.954 -10.128 1.00 90.94 92 PHE A C 1
ATOM 696 O O . PHE A 1 92 ? 3.926 -7.944 -9.414 1.00 90.94 92 PHE A O 1
ATOM 703 N N . PHE A 1 93 ? 4.399 -5.813 -9.961 1.00 89.12 93 PHE A N 1
ATOM 704 C CA . PHE A 1 93 ? 5.313 -5.580 -8.856 1.00 89.12 93 PHE A CA 1
ATOM 705 C C . PHE A 1 93 ? 4.572 -4.852 -7.735 1.00 89.12 93 PHE A C 1
ATOM 707 O O . PHE A 1 93 ? 4.071 -3.753 -7.932 1.00 89.12 93 PHE A O 1
ATOM 714 N N . VAL A 1 94 ? 4.491 -5.451 -6.547 1.00 94.25 94 VAL A N 1
ATOM 715 C CA . VAL A 1 94 ? 3.905 -4.807 -5.363 1.00 94.25 94 VAL A CA 1
ATOM 716 C C . VAL A 1 94 ? 4.991 -4.638 -4.315 1.00 94.25 94 VAL A C 1
ATOM 718 O O . VAL A 1 94 ? 5.619 -5.613 -3.906 1.00 94.25 94 VAL A O 1
ATOM 721 N N . ASN A 1 95 ? 5.184 -3.402 -3.859 1.00 95.50 95 ASN A N 1
ATOM 722 C CA . ASN A 1 95 ? 6.121 -3.070 -2.796 1.00 95.50 95 ASN A CA 1
ATOM 723 C C . ASN A 1 95 ? 5.384 -2.301 -1.698 1.00 95.50 95 ASN A C 1
ATOM 725 O O . ASN A 1 95 ? 5.108 -1.111 -1.830 1.00 95.50 95 ASN A O 1
ATOM 729 N N . PHE A 1 96 ? 4.993 -3.021 -0.649 1.00 96.94 96 PHE A N 1
ATOM 730 C CA . PHE A 1 96 ? 4.311 -2.448 0.506 1.00 96.94 96 PHE A CA 1
ATOM 731 C C . PHE A 1 96 ? 5.287 -1.612 1.343 1.00 96.94 96 PHE A C 1
ATOM 733 O O . PHE A 1 96 ? 6.369 -2.100 1.663 1.00 96.94 96 PHE A O 1
ATOM 740 N N . ASP A 1 97 ? 4.884 -0.397 1.727 1.00 97.69 97 ASP A N 1
ATOM 741 C CA . ASP A 1 97 ? 5.667 0.468 2.617 1.00 97.69 97 ASP A CA 1
ATOM 742 C C . ASP A 1 97 ? 5.118 0.389 4.050 1.00 97.69 97 ASP A C 1
ATOM 744 O O . ASP A 1 97 ? 5.649 -0.322 4.907 1.00 97.69 97 ASP A O 1
ATOM 748 N N . TYR A 1 98 ? 3.984 1.048 4.300 1.00 98.25 98 TYR A N 1
ATOM 749 C CA . TYR A 1 98 ? 3.323 1.045 5.600 1.00 98.25 98 TYR A CA 1
ATOM 750 C C . TYR A 1 98 ? 1.805 1.197 5.481 1.00 98.25 98 TYR A C 1
ATOM 752 O O . TYR A 1 98 ? 1.253 1.594 4.452 1.00 98.25 98 TYR A O 1
ATOM 760 N N . ALA A 1 99 ? 1.119 0.893 6.582 1.00 98.44 99 ALA A N 1
ATOM 761 C CA . ALA A 1 99 ? -0.295 1.175 6.761 1.00 98.44 99 ALA A CA 1
ATOM 762 C C . ALA A 1 99 ? -0.506 1.994 8.039 1.00 98.44 99 ALA A C 1
ATOM 764 O O . ALA A 1 99 ? 0.180 1.785 9.041 1.00 98.44 99 ALA A O 1
ATOM 765 N N . LEU A 1 100 ? -1.462 2.919 8.003 1.00 98.38 100 LEU A N 1
ATOM 766 C CA . LEU A 1 100 ? -1.920 3.692 9.156 1.00 98.38 100 LEU A CA 1
ATOM 767 C C . LEU A 1 100 ? -3.377 3.344 9.428 1.00 98.38 100 LEU A C 1
ATOM 769 O O . LEU A 1 100 ? -4.171 3.254 8.495 1.00 98.38 100 LEU A O 1
ATOM 773 N N . TYR A 1 101 ? -3.741 3.199 10.696 1.00 98.38 101 TYR A N 1
ATOM 774 C CA . TYR A 1 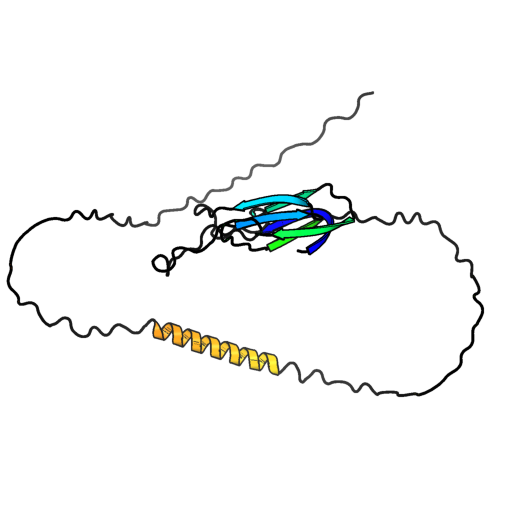101 ? -5.131 3.035 11.100 1.00 98.38 101 TYR A CA 1
ATOM 775 C C . TYR A 1 101 ? -5.463 3.981 12.247 1.00 98.38 101 TYR A C 1
ATOM 777 O O . TYR A 1 101 ? -4.601 4.339 13.052 1.00 98.38 101 TYR A O 1
ATOM 785 N N . THR A 1 102 ? -6.721 4.399 12.308 1.00 98.06 102 THR A N 1
ATOM 786 C CA . THR A 1 102 ? -7.266 5.123 13.460 1.00 98.06 102 THR A CA 1
ATOM 787 C C . THR A 1 102 ? -8.104 4.168 14.280 1.00 98.06 102 THR A C 1
ATOM 789 O O . THR A 1 102 ? -8.680 3.240 13.727 1.00 98.06 102 THR A O 1
ATOM 792 N N . PHE A 1 103 ? -8.220 4.401 15.579 1.00 96.81 103 PHE A N 1
ATOM 793 C CA . PHE A 1 103 ? -9.124 3.657 16.446 1.00 96.81 103 PHE A CA 1
ATOM 794 C C . PHE A 1 103 ? -9.781 4.620 17.421 1.00 96.81 103 PHE A C 1
ATOM 796 O O . PHE A 1 103 ? -9.208 5.654 17.774 1.00 96.81 103 PHE A O 1
ATOM 803 N N . GLU A 1 104 ? -10.985 4.283 17.862 1.00 94.12 104 GLU A N 1
ATOM 804 C CA . GLU A 1 104 ? -11.590 4.995 18.977 1.00 94.12 104 GLU A CA 1
ATOM 805 C C . GLU A 1 104 ? -11.082 4.353 20.258 1.00 94.12 104 GLU A C 1
ATOM 807 O O . GLU A 1 104 ? -11.343 3.181 20.545 1.00 94.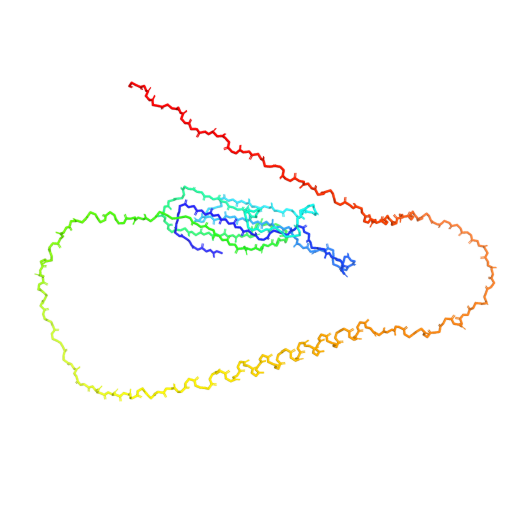12 104 GLU A O 1
ATOM 812 N N . ASN A 1 105 ? -10.328 5.117 21.044 1.00 88.25 105 ASN A N 1
ATOM 813 C CA . ASN A 1 105 ? -10.102 4.722 22.416 1.00 88.25 105 ASN A CA 1
ATOM 814 C C . ASN A 1 105 ? -11.456 4.856 23.107 1.00 88.25 105 ASN A C 1
ATOM 816 O O . ASN A 1 105 ? -11.934 5.975 23.300 1.00 88.25 105 ASN A O 1
ATOM 820 N N . ALA A 1 106 ? -12.079 3.733 23.465 1.00 75.88 106 ALA A N 1
ATOM 821 C CA . ALA A 1 106 ? -13.130 3.752 24.462 1.00 75.88 106 ALA A CA 1
ATOM 822 C C . ALA A 1 106 ? -12.455 4.236 25.744 1.00 75.88 106 ALA A C 1
ATOM 824 O O . ALA A 1 106 ? -11.946 3.439 26.532 1.00 75.88 106 ALA A O 1
ATOM 825 N N . ALA A 1 107 ? -12.365 5.559 25.915 1.00 64.25 107 ALA A N 1
ATOM 826 C CA . ALA A 1 107 ? -12.090 6.150 27.199 1.00 64.25 107 ALA A CA 1
ATOM 827 C C . ALA A 1 107 ? -13.090 5.461 28.105 1.00 64.25 107 ALA A C 1
ATOM 829 O O . ALA A 1 107 ? -14.300 5.598 27.891 1.00 64.25 107 ALA A O 1
ATOM 830 N N . ARG A 1 108 ? -12.591 4.618 29.021 1.00 57.31 108 ARG A N 1
ATOM 831 C CA . ARG A 1 108 ? -13.431 4.089 30.076 1.00 57.31 108 ARG A CA 1
ATOM 832 C C . ARG A 1 108 ? -14.135 5.319 30.602 1.00 57.31 108 ARG A C 1
ATOM 834 O O . ARG A 1 108 ? -13.505 6.193 31.193 1.00 57.31 108 ARG A O 1
ATOM 841 N N . THR A 1 109 ? -15.434 5.395 30.366 1.00 50.97 109 THR A N 1
ATOM 842 C CA . THR A 1 109 ? -16.288 6.161 31.243 1.00 50.97 109 THR A CA 1
ATOM 843 C C . THR A 1 109 ? -16.269 5.339 32.528 1.00 50.97 109 THR A C 1
ATOM 845 O O . THR A 1 109 ? -17.210 4.628 32.850 1.00 50.97 109 THR A O 1
ATOM 848 N N . GLU A 1 110 ? -15.128 5.353 33.225 1.00 56.16 110 GLU A N 1
ATOM 849 C CA . GLU A 1 110 ? -15.064 5.199 34.661 1.00 56.16 110 GLU A CA 1
ATOM 850 C C . GLU A 1 110 ? -15.822 6.422 35.169 1.00 56.16 110 GLU A C 1
ATOM 852 O O . GLU A 1 110 ? -15.260 7.433 35.583 1.00 56.16 110 GLU A O 1
ATOM 857 N N . SER A 1 111 ? -17.154 6.349 35.095 1.00 51.06 111 SER A N 1
ATOM 858 C CA . SER A 1 111 ? -17.953 6.888 36.170 1.00 51.06 111 SER A CA 1
ATOM 859 C C . SER A 1 111 ? -17.339 6.269 37.414 1.00 51.06 111 SER A C 1
ATOM 861 O O . SER A 1 111 ? -17.481 5.070 37.643 1.00 51.06 111 SER A O 1
ATOM 863 N N . MET A 1 112 ? -16.547 7.065 38.132 1.00 53.81 112 MET A N 1
ATOM 864 C CA . MET A 1 112 ? -16.018 6.739 39.446 1.00 53.81 112 MET A CA 1
ATOM 865 C C . MET A 1 112 ? -17.216 6.564 40.384 1.00 53.81 112 MET A C 1
ATOM 867 O O . MET A 1 112 ? -17.539 7.435 41.185 1.00 53.81 112 MET A O 1
ATOM 871 N N . VAL A 1 113 ? -17.939 5.460 40.250 1.00 52.19 113 VAL A N 1
ATOM 872 C CA . VAL A 1 113 ? -18.775 4.953 41.319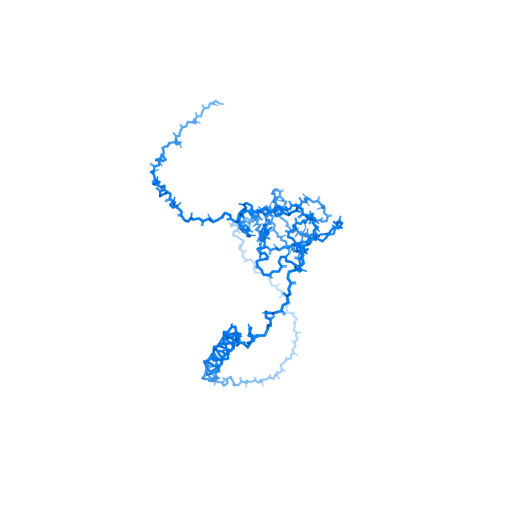 1.00 52.19 113 VAL A CA 1
ATOM 873 C C . VAL A 1 113 ? -17.783 4.240 42.215 1.00 52.19 113 VAL A C 1
ATOM 875 O O . VAL A 1 113 ? -17.272 3.177 41.874 1.00 52.19 113 VAL A O 1
ATOM 878 N N . SER A 1 114 ? -17.429 4.899 43.316 1.00 54.41 114 SER A N 1
ATOM 879 C CA . SER A 1 114 ? -16.713 4.286 44.428 1.00 54.41 114 SER A CA 1
ATOM 880 C C . SER A 1 114 ? -17.502 3.069 44.910 1.00 54.41 114 SER A C 1
ATOM 882 O O . SER A 1 114 ? -18.341 3.180 45.800 1.00 54.41 114 SER A O 1
ATOM 884 N N . GLU A 1 115 ? -17.251 1.902 44.325 1.00 49.12 115 GLU A N 1
ATOM 885 C CA . GLU A 1 115 ? -17.653 0.631 44.907 1.00 49.12 115 GLU A CA 1
ATOM 886 C C . GLU A 1 115 ? -16.692 0.331 46.056 1.00 49.12 115 GLU A C 1
ATOM 888 O O . GLU A 1 115 ? -15.536 -0.062 45.893 1.00 49.12 115 GLU A O 1
ATOM 893 N N . SER A 1 116 ? -17.185 0.601 47.262 1.00 46.03 116 SER A N 1
ATOM 894 C CA . SER A 1 116 ? -16.605 0.140 48.511 1.00 46.03 116 SER A CA 1
ATOM 895 C C . SER A 1 116 ? -16.455 -1.380 48.473 1.00 46.03 116 SER A C 1
ATOM 897 O O . SER A 1 116 ? -17.449 -2.103 48.418 1.00 46.03 116 SER A O 1
ATOM 899 N N . TRP A 1 117 ? -15.215 -1.857 48.537 1.00 42.88 117 TRP A N 1
ATOM 900 C CA . TRP A 1 117 ? -14.874 -3.266 48.684 1.00 42.88 117 TRP A CA 1
ATOM 901 C C . TRP A 1 117 ? -15.556 -3.859 49.924 1.00 42.88 117 TRP A C 1
ATOM 903 O O . TRP A 1 117 ? -15.095 -3.667 51.050 1.00 42.88 117 TRP A O 1
ATOM 913 N N . GLN A 1 118 ? -16.653 -4.595 49.728 1.00 46.06 118 GLN A N 1
ATOM 914 C CA . GLN A 1 118 ? -17.146 -5.529 50.731 1.00 46.06 118 GLN A CA 1
ATOM 915 C C . GLN A 1 118 ? -16.417 -6.862 50.568 1.00 46.06 118 GLN A C 1
ATOM 917 O O . GLN A 1 118 ? -16.477 -7.532 49.539 1.00 46.06 118 GLN A O 1
ATOM 922 N N . LEU A 1 119 ? -15.697 -7.198 51.632 1.00 49.12 119 LEU A N 1
ATOM 923 C CA . LEU A 1 119 ? -14.988 -8.439 51.891 1.00 49.12 119 LEU A CA 1
ATOM 924 C C . LEU A 1 119 ? -15.939 -9.641 51.739 1.00 49.12 119 LEU A C 1
ATOM 926 O O . LEU A 1 119 ? -16.848 -9.810 52.550 1.00 49.12 119 LEU A O 1
ATOM 930 N N . SER A 1 120 ? -15.726 -10.474 50.717 1.00 45.88 120 SER A N 1
ATOM 931 C CA . SER A 1 120 ? -16.418 -11.759 50.570 1.00 45.88 120 SER A CA 1
ATOM 932 C C . SER A 1 120 ? -15.450 -12.903 50.855 1.00 45.88 120 SER A C 1
ATOM 934 O O . SER A 1 120 ? -14.474 -13.130 50.140 1.00 45.88 120 SER A O 1
ATOM 936 N N . THR A 1 121 ? -15.719 -13.574 51.968 1.00 47.75 121 THR A N 1
ATOM 937 C CA . THR A 1 121 ? -15.013 -14.730 52.513 1.00 47.75 121 THR A CA 1
ATOM 938 C C . THR A 1 121 ? -15.274 -15.966 51.648 1.00 47.75 121 THR A C 1
ATOM 940 O O . THR A 1 121 ? -16.409 -16.431 51.570 1.00 47.75 121 THR A O 1
ATOM 943 N N . PHE A 1 122 ? -14.229 -16.543 51.050 1.00 51.44 122 PHE A N 1
ATOM 944 C CA . PHE A 1 122 ? -14.281 -17.887 50.461 1.00 51.44 122 PHE A CA 1
ATOM 945 C C . PHE A 1 122 ? -13.749 -18.929 51.457 1.00 51.44 122 PHE A C 1
ATOM 947 O O . PHE A 1 122 ? -12.751 -18.659 52.132 1.00 51.44 122 PHE A O 1
ATOM 954 N N . PRO A 1 123 ? -14.377 -20.115 51.570 1.00 58.28 123 PRO A N 1
ATOM 955 C CA . PRO A 1 123 ? -13.897 -21.159 52.454 1.00 58.28 123 PRO A CA 1
ATOM 956 C C . PRO A 1 123 ? -12.735 -21.943 51.837 1.00 58.28 123 PRO A C 1
ATOM 958 O O . PRO A 1 123 ? -12.733 -22.334 50.672 1.00 58.28 123 PRO A O 1
ATOM 961 N N . THR A 1 124 ? -11.773 -22.182 52.718 1.00 52.75 124 THR A N 1
ATOM 962 C CA . THR A 1 124 ? -10.662 -23.125 52.700 1.00 52.75 124 THR A CA 1
ATOM 963 C C . THR A 1 124 ? -10.964 -24.450 51.999 1.00 52.75 124 THR A C 1
ATOM 965 O O . THR A 1 124 ? -11.905 -25.159 52.349 1.00 52.75 124 THR A O 1
ATOM 968 N N . SER A 1 125 ? -10.073 -24.854 51.096 1.00 43.69 125 SER A N 1
ATOM 969 C CA . SER A 1 125 ? -9.780 -26.267 50.859 1.00 43.69 125 SER A CA 1
ATOM 970 C C . SER A 1 125 ? -8.274 -26.459 50.907 1.00 43.69 125 SER A C 1
ATOM 972 O O . SER A 1 125 ? -7.511 -25.919 50.111 1.00 43.69 125 SER A O 1
ATOM 974 N N . THR A 1 126 ? -7.895 -27.161 51.962 1.00 52.09 126 THR A N 1
ATOM 975 C CA . THR A 1 126 ? -6.577 -27.648 52.321 1.00 52.09 126 THR A CA 1
ATOM 976 C C . THR A 1 126 ? -6.116 -28.651 51.275 1.00 52.09 126 THR A C 1
ATOM 978 O O . THR A 1 126 ? -6.817 -29.630 51.047 1.00 52.09 126 THR A O 1
ATOM 981 N N . ASP A 1 127 ? -4.922 -28.471 50.718 1.00 38.47 127 ASP A N 1
ATOM 982 C CA . ASP A 1 127 ? -4.109 -29.639 50.414 1.00 38.47 127 ASP A CA 1
ATOM 983 C C . ASP A 1 127 ? -2.622 -29.346 50.582 1.00 38.47 127 ASP A C 1
ATOM 985 O O . ASP A 1 127 ? -2.097 -28.285 50.237 1.00 38.47 127 ASP A O 1
ATOM 989 N N . SER A 1 128 ? -1.985 -30.291 51.251 1.00 51.03 128 SER A N 1
ATOM 990 C CA . SER A 1 128 ? -0.676 -30.199 51.868 1.00 51.03 128 SER A CA 1
ATOM 991 C C . SER A 1 128 ? 0.362 -30.938 51.037 1.00 51.03 128 SER A C 1
ATOM 993 O O . SER A 1 128 ? 0.267 -32.154 50.899 1.00 51.03 128 SER A O 1
ATOM 995 N N . SER A 1 129 ? 1.417 -30.245 50.605 1.00 40.38 129 SER A N 1
ATOM 996 C CA . SER A 1 129 ? 2.726 -30.869 50.372 1.00 40.38 129 SER A CA 1
ATOM 997 C C . SER A 1 129 ? 3.839 -29.818 50.275 1.00 40.38 129 SER A C 1
ATOM 999 O O . SER A 1 129 ? 3.931 -29.070 49.306 1.00 40.38 129 SER A O 1
ATOM 1001 N N . SER A 1 130 ? 4.697 -29.807 51.291 1.00 47.28 130 SER A N 1
ATOM 1002 C CA . SER A 1 130 ? 6.054 -29.235 51.325 1.00 47.28 130 SER A CA 1
ATOM 1003 C C . SER A 1 130 ? 7.058 -30.404 51.354 1.00 47.28 130 SER A C 1
ATOM 1005 O O . SER A 1 130 ? 6.634 -31.515 51.678 1.00 47.28 130 SER A O 1
ATOM 1007 N N . PRO A 1 131 ? 8.388 -30.200 51.246 1.00 65.81 131 PRO A N 1
ATOM 1008 C CA . PRO A 1 131 ? 9.154 -29.125 50.594 1.00 65.81 131 PRO A CA 1
ATOM 1009 C C . PRO A 1 131 ? 10.351 -29.671 49.764 1.00 65.81 131 PRO A C 1
ATOM 1011 O O . PRO A 1 131 ? 10.804 -30.792 49.974 1.00 65.81 131 PRO A O 1
ATOM 1014 N N . SER A 1 132 ? 10.985 -28.847 48.923 1.00 37.66 132 SER A N 1
ATOM 1015 C CA . SER A 1 132 ? 12.434 -28.993 48.686 1.00 37.66 132 SER A CA 1
ATOM 1016 C C . SER A 1 132 ? 13.078 -27.691 48.220 1.00 37.66 132 SER A C 1
ATOM 1018 O O . SER A 1 132 ? 12.819 -27.176 47.135 1.00 37.66 132 SER A O 1
ATOM 1020 N N . THR A 1 133 ? 13.937 -27.194 49.094 1.00 48.69 133 THR A N 1
ATOM 1021 C CA . THR A 1 133 ? 14.849 -26.066 48.968 1.00 48.69 133 THR A CA 1
ATOM 1022 C C . THR A 1 133 ? 15.933 -26.355 47.925 1.00 48.69 133 THR A C 1
ATOM 1024 O O . THR A 1 133 ? 16.656 -27.340 48.051 1.00 48.69 133 THR A O 1
ATOM 1027 N N . SER A 1 134 ? 16.126 -25.463 46.954 1.00 42.12 134 SER A N 1
ATOM 1028 C CA . SER A 1 134 ? 17.386 -25.374 46.206 1.00 42.12 134 SER A CA 1
ATOM 1029 C C . SER A 1 134 ? 17.717 -23.916 45.908 1.00 42.12 134 SER A C 1
ATOM 1031 O O . SER A 1 134 ? 17.364 -23.357 44.872 1.00 42.12 134 SER A O 1
ATOM 1033 N N . THR A 1 135 ? 18.404 -23.299 46.861 1.00 45.81 135 THR A N 1
ATOM 1034 C CA . THR A 1 135 ? 19.094 -22.018 46.734 1.00 45.81 135 THR A CA 1
ATOM 1035 C C . THR A 1 135 ? 20.215 -22.179 45.706 1.00 45.81 135 THR A C 1
ATOM 1037 O O . THR A 1 135 ? 21.267 -22.739 46.010 1.00 45.81 135 THR A O 1
ATOM 1040 N N . THR A 1 136 ? 20.005 -21.732 44.469 1.00 43.78 136 THR A N 1
ATOM 1041 C CA . THR A 1 136 ? 21.087 -21.634 43.480 1.00 43.78 136 THR A CA 1
ATOM 1042 C C . THR A 1 136 ? 21.658 -20.223 43.530 1.00 43.78 136 THR A C 1
ATOM 1044 O O . THR A 1 136 ? 21.012 -19.251 43.151 1.00 43.78 136 THR A O 1
ATOM 1047 N N . ASN A 1 137 ? 22.875 -20.127 44.067 1.00 45.47 137 ASN A N 1
ATOM 1048 C CA . ASN A 1 137 ? 23.707 -18.931 44.045 1.00 45.47 137 ASN A CA 1
ATOM 1049 C C . ASN A 1 137 ? 23.836 -18.406 42.609 1.00 45.47 137 ASN A C 1
ATOM 1051 O O . ASN A 1 137 ? 24.413 -19.071 41.747 1.00 45.47 137 ASN A O 1
ATOM 1055 N N . ILE A 1 138 ? 23.319 -17.204 42.365 1.00 45.97 138 ILE A N 1
ATOM 1056 C CA . ILE A 1 138 ? 23.515 -16.487 41.108 1.00 45.97 138 ILE A CA 1
ATOM 1057 C C . ILE A 1 138 ? 24.892 -15.830 41.196 1.00 45.97 138 ILE A C 1
ATOM 1059 O O . ILE A 1 138 ? 25.052 -14.730 41.722 1.00 45.97 138 ILE A O 1
ATOM 1063 N N . ASN A 1 139 ? 25.912 -16.554 40.741 1.00 43.78 139 ASN A N 1
ATOM 1064 C CA . ASN A 1 139 ? 27.261 -16.024 40.631 1.00 43.78 139 ASN A CA 1
ATOM 1065 C C . ASN A 1 139 ? 27.292 -14.913 39.571 1.00 43.78 139 ASN A C 1
ATOM 1067 O O . ASN A 1 139 ? 26.921 -15.111 38.416 1.00 43.78 139 ASN A O 1
ATOM 1071 N N . HIS A 1 140 ? 27.755 -13.748 40.013 1.00 52.47 140 HIS A N 1
ATOM 1072 C CA . HIS A 1 140 ? 28.098 -12.541 39.271 1.00 52.47 140 HIS A CA 1
ATOM 1073 C C . HIS A 1 140 ? 28.825 -12.843 37.943 1.00 52.47 140 HIS A C 1
ATOM 1075 O O . HIS A 1 140 ? 30.028 -13.114 37.917 1.00 52.47 140 HIS A O 1
ATOM 1081 N N . LEU A 1 141 ? 28.083 -12.799 36.831 1.00 45.47 141 LEU A N 1
ATOM 1082 C CA . LEU A 1 141 ? 28.617 -12.928 35.474 1.00 45.47 141 LEU A CA 1
ATOM 1083 C C . LEU A 1 141 ? 29.411 -11.664 35.121 1.00 45.47 141 LEU A C 1
ATOM 1085 O O . LEU A 1 141 ? 28.871 -10.558 35.099 1.00 45.47 141 LEU A O 1
ATOM 1089 N N . SER A 1 142 ? 30.709 -11.825 34.856 1.00 54.06 142 SER A N 1
ATOM 1090 C CA . SER A 1 142 ? 31.578 -10.727 34.447 1.00 54.06 142 SER A CA 1
ATOM 1091 C C . SER A 1 142 ? 31.202 -10.243 33.040 1.00 54.06 142 SER A C 1
ATOM 1093 O O . SER A 1 142 ? 31.355 -10.933 32.035 1.00 54.06 142 SER A O 1
ATOM 1095 N N . VAL A 1 143 ? 30.735 -8.998 32.967 1.00 47.34 143 VAL A N 1
ATOM 1096 C CA . VAL A 1 143 ? 30.322 -8.279 31.745 1.00 47.34 143 VAL A CA 1
ATOM 1097 C C . VAL A 1 143 ? 31.499 -8.015 30.772 1.00 47.34 143 VAL A C 1
ATOM 1099 O O . VAL A 1 143 ? 31.322 -7.477 29.684 1.00 47.34 143 VAL A O 1
ATOM 1102 N N . GLY A 1 144 ? 32.721 -8.435 31.111 1.00 45.62 144 GLY A N 1
ATOM 1103 C CA . GLY A 1 144 ? 33.940 -8.101 30.366 1.00 45.62 144 GLY A CA 1
ATOM 1104 C C . GLY A 1 144 ? 34.181 -8.879 29.065 1.00 45.62 144 GLY A C 1
ATOM 1105 O O . GLY A 1 144 ? 34.987 -8.436 28.252 1.00 45.62 144 GLY A O 1
ATOM 1106 N N . ALA A 1 145 ? 33.510 -10.013 28.832 1.00 53.44 145 ALA A N 1
ATOM 1107 C CA . ALA A 1 145 ? 33.838 -10.898 27.704 1.00 53.44 145 ALA A CA 1
ATOM 1108 C C . ALA A 1 145 ? 33.119 -10.552 26.383 1.00 53.44 145 ALA A C 1
ATOM 1110 O O . ALA A 1 145 ? 33.603 -10.906 25.309 1.00 53.44 145 ALA A O 1
ATOM 1111 N N . SER A 1 146 ? 31.996 -9.830 26.431 1.00 55.25 146 SER A N 1
ATOM 1112 C CA . SER A 1 146 ? 31.144 -9.615 25.248 1.00 55.25 146 SER A CA 1
ATOM 1113 C C . SER A 1 146 ? 31.566 -8.424 24.375 1.00 55.25 146 SER A C 1
ATOM 1115 O O . SER A 1 146 ? 31.204 -8.358 23.203 1.00 55.25 146 SER A O 1
ATOM 1117 N N . VAL A 1 147 ? 32.362 -7.489 24.903 1.00 56.19 147 VAL A N 1
ATOM 1118 C CA . VAL A 1 147 ? 32.701 -6.232 24.201 1.00 56.19 147 VAL A CA 1
ATOM 1119 C C . VAL A 1 147 ? 33.910 -6.387 23.259 1.00 56.19 147 VAL A C 1
ATOM 1121 O O . VAL A 1 147 ? 34.031 -5.657 22.277 1.00 56.19 147 VAL A O 1
ATOM 1124 N N . GLY A 1 148 ? 34.776 -7.383 23.479 1.00 59.03 148 GLY A N 1
ATOM 1125 C CA . GLY A 1 148 ? 35.982 -7.594 22.663 1.00 59.03 148 GLY A CA 1
ATOM 1126 C C . GLY A 1 148 ? 35.721 -8.109 21.239 1.00 59.03 148 GLY A C 1
ATOM 1127 O O . GLY A 1 148 ? 36.464 -7.776 20.316 1.00 59.03 148 GLY A O 1
ATOM 1128 N N . GLY A 1 149 ? 34.652 -8.886 21.034 1.00 66.94 149 GLY A N 1
ATOM 1129 C CA . GLY A 1 149 ? 34.370 -9.524 19.741 1.00 66.94 149 GLY A CA 1
ATOM 1130 C C . GLY A 1 149 ? 33.906 -8.552 18.654 1.00 66.94 149 GLY A C 1
ATOM 1131 O O . GLY A 1 149 ? 34.285 -8.691 17.492 1.00 66.94 149 GLY A O 1
ATOM 1132 N N . ILE A 1 150 ? 33.125 -7.534 19.026 1.00 82.75 150 ILE A N 1
ATOM 1133 C CA . ILE A 1 150 ? 32.493 -6.621 18.061 1.00 82.75 150 ILE A CA 1
ATOM 1134 C C . ILE A 1 150 ? 33.538 -5.704 17.419 1.00 82.75 150 ILE A C 1
ATOM 1136 O O . ILE A 1 150 ? 33.537 -5.522 16.204 1.00 82.75 150 ILE A O 1
ATOM 1140 N N . ILE A 1 151 ? 34.473 -5.180 18.216 1.00 83.75 151 ILE A N 1
ATOM 1141 C CA . ILE A 1 151 ? 35.507 -4.255 17.731 1.00 83.75 151 ILE A CA 1
ATOM 1142 C C . ILE A 1 151 ? 36.479 -4.984 16.790 1.00 83.75 151 ILE A C 1
ATOM 1144 O O . ILE A 1 151 ? 36.815 -4.465 15.724 1.00 83.75 151 ILE A O 1
ATOM 1148 N N . GLY A 1 152 ? 36.873 -6.215 17.137 1.00 83.00 152 GLY A N 1
ATOM 1149 C CA . GLY A 1 152 ? 37.708 -7.052 16.271 1.00 83.00 152 GLY A CA 1
ATOM 1150 C C . GLY A 1 152 ? 36.999 -7.442 14.970 1.00 83.00 152 GLY A C 1
ATOM 1151 O O . GLY A 1 152 ? 37.583 -7.335 13.891 1.00 83.00 152 GLY A O 1
ATOM 1152 N N . GLY A 1 153 ? 35.722 -7.827 15.056 1.00 89.06 153 GLY A N 1
ATOM 1153 C CA . GLY A 1 153 ? 34.907 -8.179 13.893 1.00 89.06 153 GLY A CA 1
ATOM 1154 C C . GLY A 1 153 ? 34.717 -7.014 12.921 1.00 89.06 153 GLY A C 1
ATOM 1155 O O . GLY A 1 153 ? 34.875 -7.200 11.713 1.00 89.06 153 GLY A O 1
ATOM 1156 N N . LEU A 1 154 ? 34.457 -5.803 13.431 1.00 93.38 154 LEU A N 1
ATOM 1157 C CA . LEU A 1 154 ? 34.277 -4.615 12.590 1.00 93.38 154 LEU A CA 1
ATOM 1158 C C . LEU A 1 154 ? 35.552 -4.272 11.809 1.00 93.38 154 LEU A C 1
ATOM 1160 O O . LEU A 1 154 ? 35.480 -3.985 10.615 1.00 93.38 154 LEU A O 1
ATOM 1164 N N . ALA A 1 155 ? 36.719 -4.337 12.457 1.00 94.38 155 ALA A N 1
ATOM 1165 C CA . ALA A 1 155 ? 37.994 -4.027 11.812 1.00 94.38 155 ALA A CA 1
ATOM 1166 C C . ALA A 1 155 ? 38.315 -5.006 10.667 1.00 94.38 155 ALA A C 1
ATOM 1168 O O . ALA A 1 155 ? 38.727 -4.583 9.584 1.00 94.38 155 ALA A O 1
ATOM 1169 N N . VAL A 1 156 ? 38.071 -6.305 10.875 1.00 96.38 156 VAL A N 1
ATOM 1170 C CA . VAL A 1 156 ? 38.272 -7.333 9.840 1.00 96.38 156 VAL A CA 1
ATOM 1171 C C . VAL A 1 156 ? 37.269 -7.163 8.698 1.00 96.38 156 VAL A C 1
ATOM 1173 O O . VAL A 1 156 ? 37.667 -7.192 7.532 1.00 96.38 156 VAL A O 1
ATOM 1176 N N . LEU A 1 157 ? 35.991 -6.925 9.008 1.00 95.69 157 LEU A N 1
ATOM 1177 C CA . LEU A 1 157 ? 34.944 -6.731 8.002 1.00 95.69 157 LEU A CA 1
ATOM 1178 C C . LEU A 1 157 ? 35.240 -5.522 7.101 1.00 95.69 157 LEU A C 1
ATOM 1180 O O . LEU A 1 157 ? 35.172 -5.633 5.876 1.00 95.69 157 LEU A O 1
ATOM 1184 N N . ILE A 1 158 ? 35.636 -4.389 7.690 1.00 96.75 158 ILE A N 1
ATOM 1185 C CA . ILE A 1 158 ? 36.021 -3.182 6.943 1.00 96.75 158 ILE A CA 1
ATOM 1186 C C . ILE A 1 158 ? 37.247 -3.462 6.064 1.00 96.75 158 ILE A C 1
ATOM 1188 O O . ILE A 1 158 ? 37.255 -3.089 4.889 1.00 96.75 158 ILE A O 1
ATOM 1192 N N . GLY A 1 159 ? 38.256 -4.168 6.585 1.00 97.06 159 GLY A N 1
ATOM 1193 C CA . GLY A 1 159 ? 39.437 -4.560 5.812 1.00 97.06 159 GLY A CA 1
ATOM 1194 C C . GLY A 1 159 ? 39.091 -5.393 4.573 1.00 97.06 159 GLY A C 1
ATOM 1195 O O . GLY A 1 159 ? 39.569 -5.097 3.475 1.00 97.06 159 GLY A O 1
ATOM 1196 N N . VAL A 1 160 ? 38.205 -6.385 4.717 1.00 97.06 160 VAL A N 1
ATOM 1197 C CA . VAL A 1 160 ? 37.734 -7.223 3.599 1.00 97.06 160 VAL A CA 1
ATOM 1198 C C . VAL A 1 160 ? 37.000 -6.385 2.549 1.00 97.06 160 VAL A C 1
ATOM 1200 O O . VAL A 1 160 ? 37.283 -6.517 1.356 1.00 97.06 160 VAL A O 1
ATOM 1203 N N . LEU A 1 161 ? 36.111 -5.478 2.968 1.00 96.69 161 LEU A N 1
ATOM 1204 C CA . LEU A 1 161 ? 35.381 -4.599 2.048 1.00 96.69 161 LEU A CA 1
ATOM 1205 C C . LEU A 1 161 ? 36.318 -3.663 1.272 1.00 96.69 161 LEU A C 1
ATOM 1207 O O . LEU A 1 161 ? 36.153 -3.508 0.061 1.00 96.69 161 LEU A O 1
ATOM 1211 N N . VAL A 1 162 ? 37.338 -3.094 1.923 1.00 97.12 162 VAL A N 1
ATOM 1212 C CA . VAL A 1 162 ? 38.336 -2.232 1.265 1.00 97.12 162 VAL A CA 1
ATOM 1213 C C . VAL A 1 162 ? 39.164 -3.019 0.251 1.00 97.12 162 VAL A C 1
ATOM 1215 O O . VAL A 1 162 ? 39.381 -2.531 -0.862 1.00 97.12 162 VAL A O 1
ATOM 1218 N N . VAL A 1 163 ? 39.593 -4.242 0.579 1.00 96.88 163 VAL A N 1
ATOM 1219 C CA . VAL A 1 163 ? 40.332 -5.105 -0.358 1.00 96.88 163 VAL A CA 1
ATOM 1220 C C . VAL A 1 163 ? 39.467 -5.451 -1.567 1.00 96.88 163 VAL A C 1
ATOM 1222 O O . VAL A 1 163 ? 39.924 -5.277 -2.697 1.00 96.88 163 VAL A O 1
ATOM 1225 N N . LEU A 1 164 ? 38.214 -5.867 -1.360 1.00 96.12 164 LEU A N 1
ATOM 1226 C CA . LEU A 1 164 ? 37.283 -6.173 -2.449 1.00 96.12 164 LEU A CA 1
ATOM 1227 C C . LEU A 1 164 ? 37.013 -4.948 -3.327 1.00 96.12 164 LEU A C 1
ATOM 1229 O O . LEU A 1 164 ? 37.075 -5.047 -4.553 1.00 96.12 164 LEU A O 1
ATOM 1233 N N . PHE A 1 165 ? 36.780 -3.783 -2.723 1.00 95.94 165 PHE A N 1
ATOM 1234 C CA . PHE A 1 165 ? 36.577 -2.532 -3.450 1.00 95.94 165 PHE A CA 1
ATOM 1235 C C . PHE A 1 165 ? 37.812 -2.152 -4.280 1.00 95.94 165 PHE A C 1
ATOM 1237 O O . PHE A 1 165 ? 37.697 -1.840 -5.468 1.00 95.94 165 PHE A O 1
ATOM 1244 N N . CYS A 1 166 ? 39.012 -2.265 -3.702 1.00 95.31 166 CYS A N 1
ATOM 1245 C CA . CYS A 1 166 ? 40.268 -2.040 -4.415 1.00 95.31 166 CYS A CA 1
ATOM 1246 C C . CYS A 1 166 ? 40.462 -3.036 -5.565 1.00 95.31 166 CYS A C 1
ATOM 1248 O O . CYS A 1 166 ? 40.906 -2.644 -6.646 1.00 95.31 166 CYS A O 1
ATOM 1250 N N . HIS A 1 167 ? 40.118 -4.310 -5.364 1.00 92.88 167 HIS A N 1
ATOM 1251 C CA . HIS A 1 167 ? 40.261 -5.345 -6.385 1.00 92.88 167 HIS A CA 1
ATOM 1252 C C . HIS A 1 167 ? 39.295 -5.116 -7.553 1.00 92.88 167 HIS A C 1
ATOM 1254 O O . HIS A 1 167 ? 39.713 -5.166 -8.711 1.00 92.88 167 HIS A O 1
ATOM 1260 N N . ARG A 1 168 ? 38.034 -4.768 -7.262 1.00 91.19 168 ARG A N 1
ATOM 1261 C CA . ARG A 1 168 ? 37.037 -4.397 -8.278 1.00 91.19 168 ARG A CA 1
ATOM 1262 C C . ARG A 1 168 ? 37.486 -3.168 -9.057 1.00 91.19 168 ARG A C 1
ATOM 1264 O O . ARG A 1 168 ? 37.499 -3.192 -10.285 1.00 91.19 168 ARG A O 1
ATOM 1271 N N . ARG A 1 169 ? 37.962 -2.125 -8.370 1.00 88.75 169 ARG A N 1
ATOM 1272 C CA . ARG A 1 169 ? 38.445 -0.906 -9.032 1.00 88.75 169 ARG A CA 1
ATOM 1273 C C . ARG A 1 169 ? 39.660 -1.176 -9.921 1.00 88.75 169 ARG A C 1
ATOM 1275 O O . ARG A 1 169 ? 39.726 -0.653 -11.027 1.00 88.75 169 ARG A O 1
ATOM 1282 N N . ARG A 1 170 ? 40.595 -2.029 -9.493 1.00 84.62 170 ARG A N 1
ATOM 1283 C CA . ARG A 1 170 ? 41.764 -2.406 -10.309 1.00 84.62 170 ARG A CA 1
ATOM 1284 C C . ARG A 1 170 ? 41.398 -3.261 -11.522 1.00 84.62 170 ARG A C 1
ATOM 1286 O O . ARG A 1 170 ? 42.059 -3.142 -12.548 1.00 84.62 170 ARG A O 1
ATOM 1293 N N . GLN A 1 171 ? 40.348 -4.080 -11.448 1.00 80.06 171 GLN A N 1
ATOM 1294 C CA . GLN A 1 171 ? 39.884 -4.856 -12.604 1.00 80.06 171 GLN A CA 1
ATOM 1295 C C . GLN A 1 171 ? 39.309 -3.969 -13.719 1.00 80.06 171 GLN A C 1
ATOM 1297 O O . GLN A 1 171 ? 39.515 -4.278 -14.891 1.00 80.06 171 GLN A O 1
ATOM 1302 N N . HIS A 1 172 ? 38.689 -2.835 -13.379 1.00 64.56 172 HIS A N 1
ATOM 1303 C CA . HIS A 1 172 ? 38.194 -1.875 -14.374 1.00 64.56 172 HIS A CA 1
ATOM 1304 C C . HIS A 1 172 ? 39.299 -1.050 -15.058 1.00 64.56 172 HIS A C 1
ATOM 1306 O O . HIS A 1 172 ? 39.074 -0.518 -16.140 1.00 64.56 172 HIS A O 1
ATOM 1312 N N . PHE A 1 173 ? 40.510 -0.997 -14.492 1.00 57.28 173 PHE A N 1
ATOM 1313 C CA . PHE A 1 173 ? 41.663 -0.296 -15.070 1.00 57.28 173 PHE A CA 1
ATOM 1314 C C . PHE A 1 173 ? 42.719 -1.262 -15.622 1.00 57.28 173 PHE A C 1
ATOM 1316 O O . PHE A 1 173 ? 43.916 -1.076 -15.410 1.00 57.28 173 PHE A O 1
ATOM 1323 N N . ARG A 1 174 ? 42.306 -2.296 -16.366 1.00 59.19 174 ARG A N 1
ATOM 1324 C CA . ARG A 1 174 ? 43.218 -2.922 -17.333 1.00 59.19 174 ARG A CA 1
ATOM 1325 C C . ARG A 1 174 ? 43.224 -2.050 -18.590 1.00 59.19 174 ARG A C 1
ATOM 1327 O O . ARG A 1 174 ? 42.278 -2.161 -19.372 1.00 59.19 174 ARG A O 1
ATOM 1334 N N . PRO A 1 175 ? 44.234 -1.184 -18.817 1.00 50.59 175 PRO A N 1
ATOM 1335 C CA . PRO A 1 175 ? 44.382 -0.551 -20.116 1.00 50.59 175 PRO A CA 1
ATOM 1336 C C . PRO A 1 175 ? 44.456 -1.677 -21.141 1.00 50.59 175 PRO A C 1
ATOM 1338 O O . PRO A 1 175 ? 45.296 -2.575 -21.031 1.00 50.59 175 PRO A O 1
ATOM 1341 N N . ARG A 1 176 ? 43.521 -1.673 -22.097 1.00 52.69 176 ARG A N 1
ATOM 1342 C CA . ARG A 1 176 ? 43.606 -2.528 -23.277 1.00 52.69 176 ARG A CA 1
ATOM 1343 C C . ARG A 1 176 ? 44.963 -2.229 -23.899 1.00 52.69 176 ARG A C 1
ATOM 1345 O O . ARG A 1 176 ? 45.168 -1.158 -24.459 1.00 52.69 176 ARG A O 1
ATOM 1352 N N . SER A 1 177 ? 45.907 -3.145 -23.698 1.00 54.69 177 SER A N 1
ATOM 1353 C CA . SER A 1 177 ? 47.199 -3.133 -24.362 1.00 54.69 177 SER A CA 1
ATOM 1354 C C . SER A 1 177 ? 46.891 -3.062 -25.850 1.00 54.69 177 SER A C 1
ATOM 1356 O O . SER A 1 177 ? 46.341 -4.013 -26.406 1.00 54.69 177 SER A O 1
ATOM 1358 N N . LEU A 1 178 ? 47.158 -1.899 -26.450 1.00 59.41 178 LEU A N 1
ATOM 1359 C CA . LEU A 1 178 ? 47.080 -1.651 -27.884 1.00 59.41 178 LEU A CA 1
ATOM 1360 C C . LEU A 1 178 ? 48.153 -2.502 -28.563 1.00 59.41 178 LEU A C 1
ATOM 1362 O O . LEU A 1 178 ? 49.197 -2.018 -28.994 1.00 59.41 178 LEU A O 1
ATOM 1366 N N . LYS A 1 179 ? 47.923 -3.812 -28.614 1.00 58.78 179 LYS A N 1
ATOM 1367 C CA . LYS A 1 179 ? 48.620 -4.679 -29.540 1.00 58.78 179 LYS A CA 1
ATOM 1368 C C . LYS A 1 179 ? 47.982 -4.454 -30.902 1.00 58.78 179 LYS A C 1
ATOM 1370 O O . LYS A 1 179 ? 46.895 -4.943 -31.174 1.00 58.78 179 LYS A O 1
ATOM 1375 N N . ASN A 1 180 ? 48.762 -3.781 -31.739 1.00 57.22 180 ASN A N 1
ATOM 1376 C CA . ASN A 1 180 ? 48.932 -4.148 -33.135 1.00 57.22 180 ASN A CA 1
ATOM 1377 C C . ASN A 1 180 ? 47.806 -3.717 -34.096 1.00 57.22 180 ASN A C 1
ATOM 1379 O O . ASN A 1 180 ? 46.914 -4.491 -34.417 1.00 57.22 180 ASN A O 1
ATOM 1383 N N . ILE A 1 181 ? 47.916 -2.483 -34.604 1.00 59.84 181 ILE A N 1
ATOM 1384 C CA . ILE A 1 181 ? 47.174 -1.991 -35.782 1.00 59.84 181 ILE A CA 1
ATOM 1385 C C . ILE A 1 181 ? 48.148 -1.634 -36.929 1.00 59.84 181 ILE A C 1
ATOM 1387 O O . ILE A 1 181 ? 47.875 -0.742 -37.722 1.00 59.84 181 ILE A O 1
ATOM 1391 N N . ASN A 1 182 ? 49.307 -2.305 -37.015 1.00 56.31 182 ASN A N 1
ATOM 1392 C CA . ASN A 1 182 ? 50.314 -2.072 -38.069 1.00 56.31 182 ASN A CA 1
ATOM 1393 C C . ASN A 1 182 ? 50.491 -3.268 -39.025 1.00 56.31 182 ASN A C 1
ATOM 1395 O O . ASN A 1 182 ? 51.570 -3.512 -39.556 1.00 56.31 182 ASN A O 1
ATOM 1399 N N . SER A 1 183 ? 49.406 -3.984 -39.285 1.00 57.38 183 SER A N 1
ATOM 1400 C CA . SER A 1 183 ? 49.213 -4.844 -40.455 1.00 57.38 183 SER A CA 1
ATOM 1401 C C . SER A 1 183 ? 47.749 -4.625 -40.833 1.00 57.38 183 SER A C 1
ATOM 1403 O O . SER A 1 183 ? 46.880 -4.917 -40.026 1.00 57.38 183 SER A O 1
ATOM 1405 N N . GLU A 1 184 ? 47.352 -4.037 -41.951 1.00 52.06 184 GLU A N 1
ATOM 1406 C CA . GLU A 1 184 ? 47.781 -4.363 -43.299 1.00 52.06 184 GLU A CA 1
ATOM 1407 C C . GLU A 1 184 ? 46.954 -3.452 -44.232 1.00 52.06 184 GLU A C 1
ATOM 1409 O O . GLU A 1 184 ? 45.787 -3.721 -44.501 1.00 52.06 184 GLU A O 1
ATOM 1414 N N . LEU A 1 185 ? 47.508 -2.316 -44.673 1.00 56.25 185 LEU A N 1
ATOM 1415 C CA . LEU A 1 185 ? 46.850 -1.437 -45.647 1.00 56.25 185 LEU A CA 1
ATOM 1416 C C . LEU A 1 185 ? 47.580 -1.552 -46.982 1.00 56.25 185 LEU A C 1
ATOM 1418 O O . LEU A 1 185 ? 48.424 -0.725 -47.325 1.00 56.25 185 LEU A O 1
ATOM 1422 N N . LYS A 1 186 ? 47.288 -2.623 -47.725 1.00 48.78 186 LYS A N 1
ATOM 1423 C CA . LYS A 1 186 ? 47.649 -2.701 -49.141 1.00 48.78 186 LYS A CA 1
ATOM 1424 C C . LYS A 1 186 ? 46.724 -3.633 -49.919 1.00 48.78 186 LYS A C 1
ATOM 1426 O O . LYS A 1 186 ? 47.162 -4.660 -50.416 1.00 48.78 186 LYS A O 1
ATOM 1431 N N . HIS A 1 187 ? 45.465 -3.232 -50.096 1.00 47.94 187 HIS A N 1
ATOM 1432 C CA . HIS A 1 187 ? 44.667 -3.763 -51.200 1.00 47.94 187 HIS A CA 1
ATOM 1433 C C . HIS A 1 187 ? 43.954 -2.665 -52.001 1.00 47.94 187 HIS A C 1
ATOM 1435 O O . HIS A 1 187 ? 43.565 -1.646 -51.427 1.00 47.94 187 HIS A O 1
ATOM 1441 N N . PRO A 1 188 ? 43.867 -2.828 -53.338 1.00 54.62 188 PRO A N 1
ATOM 1442 C CA . PRO A 1 188 ? 43.559 -1.761 -54.277 1.00 54.62 188 PRO A CA 1
ATOM 1443 C C . PRO A 1 188 ? 42.054 -1.537 -54.414 1.00 54.62 188 PRO A C 1
ATOM 1445 O O . PRO A 1 188 ? 41.245 -2.451 -54.278 1.00 54.62 188 PRO A O 1
ATOM 1448 N N . LEU A 1 189 ? 41.731 -0.291 -54.740 1.00 54.00 189 LEU A N 1
ATOM 1449 C CA . LEU A 1 189 ? 40.412 0.246 -55.037 1.00 54.00 189 LEU A CA 1
ATOM 1450 C C . LEU A 1 189 ? 39.628 -0.630 -56.026 1.00 54.00 189 LEU A C 1
ATOM 1452 O O . LEU A 1 189 ? 40.064 -0.841 -57.157 1.00 54.00 189 LEU A O 1
ATOM 1456 N N . VAL A 1 190 ? 38.419 -1.026 -55.629 1.00 63.00 190 VAL A N 1
ATOM 1457 C CA . VAL A 1 190 ? 37.329 -1.346 -56.555 1.00 63.00 190 VAL A CA 1
ATOM 1458 C C . VAL A 1 190 ? 36.143 -0.463 -56.167 1.00 63.00 190 VAL A C 1
ATOM 1460 O O . VAL A 1 190 ? 35.673 -0.559 -55.033 1.00 63.00 190 VAL A O 1
ATOM 1463 N N . PRO A 1 191 ? 35.650 0.412 -57.057 1.00 59.78 191 PRO A N 1
ATOM 1464 C CA . PRO A 1 191 ? 34.387 1.093 -56.851 1.00 59.78 191 PRO A CA 1
ATOM 1465 C C . PRO A 1 191 ? 33.281 0.238 -57.467 1.00 59.78 191 PRO A C 1
ATOM 1467 O O . PRO A 1 191 ? 33.322 -0.001 -58.672 1.00 59.78 191 PRO A O 1
ATOM 1470 N N . ASN A 1 192 ? 32.279 -0.184 -56.690 1.00 43.44 192 ASN A N 1
ATOM 1471 C CA . ASN A 1 192 ? 30.907 -0.066 -57.179 1.00 43.44 192 ASN A CA 1
ATOM 1472 C C . ASN A 1 192 ? 29.800 -0.350 -56.157 1.00 43.44 192 ASN A C 1
ATOM 1474 O O . ASN A 1 192 ? 29.871 -1.269 -55.347 1.00 43.44 192 ASN A O 1
ATOM 1478 N N . THR A 1 193 ? 28.724 0.406 -56.385 1.00 44.03 193 THR A N 1
ATOM 1479 C CA . THR A 1 193 ? 27.304 0.062 -56.213 1.00 44.03 193 THR A CA 1
ATOM 1480 C C . THR A 1 193 ? 26.681 0.022 -54.814 1.00 44.03 193 THR A C 1
ATOM 1482 O O . THR A 1 193 ? 26.639 -0.994 -54.136 1.00 44.03 193 THR A O 1
ATOM 1485 N N . SER A 1 194 ? 26.027 1.159 -54.539 1.00 44.69 194 SER A N 1
ATOM 1486 C CA . SER A 1 194 ? 24.592 1.324 -54.243 1.00 44.69 194 SER A CA 1
ATOM 1487 C C . SER A 1 194 ? 24.025 0.916 -52.883 1.00 44.69 194 SER A C 1
ATOM 1489 O O . SER A 1 194 ? 23.974 -0.251 -52.530 1.00 44.69 194 SER A O 1
ATOM 1491 N N . ALA A 1 195 ? 23.420 1.947 -52.278 1.00 49.38 195 ALA A N 1
ATOM 1492 C CA . ALA A 1 195 ? 22.258 1.939 -51.399 1.00 49.38 195 ALA A CA 1
ATOM 1493 C C . ALA A 1 195 ? 22.405 1.170 -50.081 1.00 49.38 195 ALA A C 1
ATOM 1495 O O . ALA A 1 195 ? 22.402 -0.049 -50.045 1.00 49.38 195 ALA A O 1
ATOM 1496 N N . LEU A 1 196 ? 22.370 1.907 -48.973 1.00 48.06 196 LEU A N 1
ATOM 1497 C CA . LEU A 1 196 ? 21.154 1.968 -48.169 1.00 48.06 196 LEU A CA 1
ATOM 1498 C C . LEU A 1 196 ? 21.193 3.208 -47.272 1.00 48.06 196 LEU A C 1
ATOM 1500 O O . LEU A 1 196 ? 22.205 3.576 -46.682 1.00 48.06 196 LEU A O 1
ATOM 1504 N N . VAL A 1 197 ? 20.044 3.867 -47.258 1.00 55.81 197 VAL A N 1
ATOM 1505 C CA . VAL A 1 197 ? 19.656 4.971 -46.394 1.00 55.81 197 VAL A CA 1
ATOM 1506 C C . VAL A 1 197 ? 19.857 4.554 -44.937 1.00 55.81 197 VAL A C 1
ATOM 1508 O O . VAL A 1 197 ? 19.254 3.585 -44.490 1.00 55.81 197 VAL A O 1
ATOM 1511 N N . SER A 1 198 ? 20.673 5.295 -44.191 1.00 46.19 198 SER A N 1
ATOM 1512 C CA . SER A 1 198 ? 20.680 5.230 -42.731 1.00 46.19 198 SER A CA 1
ATOM 1513 C C . SER A 1 198 ? 20.744 6.652 -42.203 1.00 46.19 198 SER A C 1
ATOM 1515 O O . SER A 1 198 ? 21.790 7.301 -42.201 1.00 46.19 198 SER A O 1
ATOM 1517 N N . THR A 1 199 ? 19.574 7.154 -41.827 1.00 45.16 199 THR A N 1
ATOM 1518 C CA . THR A 1 199 ? 19.363 8.441 -41.173 1.00 45.16 199 THR A CA 1
ATOM 1519 C C . THR A 1 199 ? 20.136 8.475 -39.860 1.00 45.16 199 THR A C 1
ATOM 1521 O O . THR A 1 199 ? 19.735 7.869 -38.868 1.00 45.16 199 THR A O 1
ATOM 1524 N N . ALA A 1 200 ? 21.267 9.174 -39.870 1.00 38.31 200 ALA A N 1
ATOM 1525 C CA . ALA A 1 200 ? 21.989 9.556 -38.672 1.00 38.31 200 ALA A CA 1
ATOM 1526 C C . ALA A 1 200 ? 21.164 10.608 -37.918 1.00 38.31 200 ALA A C 1
ATOM 1528 O O . ALA A 1 200 ? 20.962 11.716 -38.415 1.00 38.31 200 ALA A O 1
ATOM 1529 N N . PHE A 1 201 ? 20.695 10.263 -36.722 1.00 50.50 201 PHE A N 1
ATOM 1530 C CA . PHE A 1 201 ? 20.249 11.257 -35.753 1.00 50.50 201 PHE A CA 1
ATOM 1531 C C . PHE A 1 201 ? 21.489 11.865 -35.079 1.00 50.50 201 PHE A C 1
ATOM 1533 O O . PHE A 1 201 ? 22.309 11.118 -34.538 1.00 50.50 201 PHE A O 1
ATOM 1540 N N . PRO A 1 202 ? 21.672 13.194 -35.110 1.00 56.03 202 PRO A N 1
ATOM 1541 C CA . PRO A 1 202 ? 22.731 13.841 -34.356 1.00 56.03 202 PRO A CA 1
ATOM 1542 C C . PRO A 1 202 ? 22.397 13.814 -32.860 1.00 56.03 202 PRO A C 1
ATOM 1544 O O . PRO A 1 202 ? 21.335 14.263 -32.434 1.00 56.03 202 PRO A O 1
ATOM 1547 N N . TYR A 1 203 ? 23.341 13.310 -32.064 1.00 37.19 203 TYR A N 1
ATOM 1548 C CA . TYR A 1 203 ? 23.398 13.535 -30.623 1.00 37.19 203 TYR A CA 1
ATOM 1549 C C . TYR A 1 203 ? 23.378 15.046 -30.356 1.00 37.19 203 TYR A C 1
ATOM 1551 O O . TYR A 1 203 ? 24.354 15.743 -30.647 1.00 37.19 203 TYR A O 1
ATOM 1559 N N . LEU A 1 204 ? 22.286 15.557 -29.784 1.00 47.81 204 LEU A N 1
ATOM 1560 C CA . LEU A 1 204 ? 22.295 16.883 -29.183 1.00 47.81 204 LEU A CA 1
ATOM 1561 C C . LEU A 1 204 ? 22.913 16.801 -27.787 1.00 47.81 204 LEU A C 1
ATOM 1563 O O . LEU A 1 204 ? 22.322 16.351 -26.813 1.00 47.81 204 LEU A O 1
ATOM 1567 N N . ASN A 1 205 ? 24.159 17.253 -27.777 1.00 41.62 205 ASN A N 1
ATOM 1568 C CA . ASN A 1 205 ? 24.895 17.903 -26.709 1.00 41.62 205 ASN A CA 1
ATOM 1569 C C . ASN A 1 205 ? 23.972 18.709 -25.763 1.00 41.62 205 ASN A C 1
ATOM 1571 O O . ASN A 1 205 ? 23.569 19.825 -26.094 1.00 41.62 205 ASN A O 1
ATOM 1575 N N . TYR A 1 206 ? 23.636 18.160 -24.591 1.00 40.22 206 TYR A N 1
ATOM 1576 C CA . TYR A 1 206 ? 22.959 18.915 -23.533 1.00 40.22 206 TYR A CA 1
ATOM 1577 C C . TYR A 1 206 ? 24.011 19.691 -22.738 1.00 40.22 206 TYR A C 1
ATOM 1579 O O . TYR A 1 206 ? 24.621 19.198 -21.789 1.00 40.22 206 TYR A O 1
ATOM 1587 N N . SER A 1 207 ? 24.276 20.906 -23.213 1.00 49.72 207 SER A N 1
ATOM 1588 C CA . SER A 1 207 ? 25.122 21.883 -22.546 1.00 49.72 207 SER A CA 1
ATOM 1589 C C . SER A 1 207 ? 24.369 22.487 -21.363 1.00 49.72 207 SER A C 1
ATOM 1591 O O . SER A 1 207 ? 23.260 22.991 -21.514 1.00 49.72 207 SER A O 1
ATOM 1593 N N . ASN A 1 208 ? 25.017 22.467 -20.198 1.00 50.81 208 ASN A N 1
ATOM 1594 C CA . ASN A 1 208 ? 24.662 23.245 -19.015 1.00 50.81 208 ASN A CA 1
ATOM 1595 C C . ASN A 1 208 ? 24.299 24.695 -19.370 1.00 50.81 208 ASN A C 1
ATOM 1597 O O . ASN A 1 208 ? 25.135 25.429 -19.902 1.00 50.81 208 ASN A O 1
ATOM 1601 N N . SER A 1 209 ? 23.107 25.131 -18.965 1.00 52.03 209 SER A N 1
ATOM 1602 C CA . SER A 1 209 ? 22.808 26.546 -18.755 1.00 52.03 209 SER A CA 1
ATOM 1603 C C . SER A 1 209 ? 21.739 26.725 -17.673 1.00 52.03 209 SER A C 1
ATOM 1605 O O . SER A 1 209 ? 20.568 26.442 -17.897 1.00 52.03 209 SER A O 1
ATOM 1607 N N . ASN A 1 210 ? 22.193 27.226 -16.522 1.00 43.69 210 ASN A N 1
ATOM 1608 C CA . ASN A 1 210 ? 21.529 28.194 -15.645 1.00 43.69 210 ASN A CA 1
ATOM 1609 C C . ASN A 1 210 ? 20.085 27.902 -15.199 1.00 43.69 210 ASN A C 1
ATOM 1611 O O . ASN A 1 210 ? 19.119 28.320 -15.833 1.00 43.69 210 ASN A O 1
ATOM 1615 N N . LEU A 1 211 ? 19.967 27.308 -14.007 1.00 48.59 211 LEU A N 1
ATOM 1616 C CA . LEU A 1 211 ? 18.778 27.424 -13.160 1.00 48.59 211 LEU A CA 1
ATOM 1617 C C . LEU A 1 211 ? 18.579 28.902 -12.753 1.00 48.59 211 LEU A C 1
ATOM 1619 O O . LEU A 1 211 ? 19.510 29.490 -12.193 1.00 48.59 211 LEU A O 1
ATOM 1623 N N . PRO A 1 212 ? 17.395 29.505 -12.950 1.00 47.62 212 PRO A N 1
ATOM 1624 C CA . PRO A 1 212 ? 17.036 30.734 -12.265 1.00 47.62 212 PRO A CA 1
ATOM 1625 C C . PRO A 1 212 ? 16.712 30.411 -10.803 1.00 47.62 212 PRO A C 1
ATOM 1627 O O . PRO A 1 212 ? 15.852 29.585 -10.500 1.00 47.62 212 PRO A O 1
ATOM 1630 N N . LEU A 1 213 ? 17.418 31.082 -9.898 1.00 53.34 213 LEU A N 1
ATOM 1631 C CA . LEU A 1 213 ? 17.108 31.145 -8.477 1.00 53.34 213 LEU A CA 1
ATOM 1632 C C . LEU A 1 213 ? 15.764 31.870 -8.308 1.00 53.34 213 LEU A C 1
ATOM 1634 O O . LEU A 1 213 ? 15.706 33.093 -8.405 1.00 53.34 213 LEU A O 1
ATOM 1638 N N . ALA A 1 214 ? 14.683 31.119 -8.097 1.00 49.06 214 ALA A N 1
ATOM 1639 C CA . ALA A 1 214 ? 13.399 31.691 -7.719 1.00 49.06 214 ALA A CA 1
ATOM 1640 C C . ALA A 1 214 ? 13.478 32.163 -6.259 1.00 49.06 214 ALA A C 1
ATOM 1642 O O . ALA A 1 214 ? 13.505 31.364 -5.323 1.00 49.06 214 ALA A O 1
ATOM 1643 N N . THR A 1 215 ? 13.556 33.477 -6.078 1.00 45.34 215 THR A N 1
ATOM 1644 C CA . THR A 1 215 ? 13.287 34.172 -4.820 1.00 45.34 215 THR A CA 1
ATOM 1645 C C . THR A 1 215 ? 11.844 33.905 -4.403 1.00 45.34 215 THR A C 1
ATOM 1647 O O . THR A 1 215 ? 10.909 34.348 -5.065 1.00 45.34 215 THR A O 1
ATOM 1650 N N . ALA A 1 216 ? 11.669 33.166 -3.309 1.00 46.25 216 ALA A N 1
ATOM 1651 C CA . ALA A 1 216 ? 10.401 33.065 -2.605 1.00 46.25 216 ALA A CA 1
ATOM 1652 C C . ALA A 1 216 ? 10.188 34.365 -1.816 1.00 46.25 216 ALA A C 1
ATOM 1654 O O . ALA A 1 216 ? 10.726 34.529 -0.720 1.00 46.25 216 ALA A O 1
ATOM 1655 N N . GLU A 1 217 ? 9.450 35.307 -2.400 1.00 51.50 217 GLU A N 1
ATOM 1656 C CA . GLU A 1 217 ? 8.835 36.383 -1.630 1.00 51.50 217 GLU A CA 1
ATOM 1657 C C . GLU A 1 217 ? 7.640 35.813 -0.861 1.00 51.50 217 GLU A C 1
ATOM 1659 O O . GLU A 1 217 ? 6.845 35.032 -1.387 1.00 51.50 217 GLU A O 1
ATOM 1664 N N . GLY A 1 218 ? 7.600 36.129 0.432 1.00 48.03 218 GLY A N 1
ATOM 1665 C CA . GLY A 1 218 ? 6.587 35.656 1.357 1.00 48.03 218 GLY A CA 1
ATOM 1666 C C . GLY A 1 218 ? 5.266 36.380 1.152 1.00 48.03 218 GLY A C 1
ATOM 1667 O O . GLY A 1 218 ? 5.221 37.606 1.168 1.00 48.03 218 GLY A O 1
ATOM 1668 N N . GLU A 1 219 ? 4.194 35.603 1.049 1.00 50.44 219 GLU A N 1
ATOM 1669 C CA . GLU A 1 219 ? 2.834 36.107 1.191 1.00 50.44 219 GLU A CA 1
ATOM 1670 C C . GLU A 1 219 ? 2.352 35.903 2.641 1.00 50.44 219 GLU A C 1
ATOM 1672 O O . GLU A 1 219 ? 2.535 34.814 3.207 1.00 50.44 219 GLU A O 1
ATOM 1677 N N . PRO A 1 220 ? 1.766 36.933 3.279 1.00 56.59 220 PRO A N 1
ATOM 1678 C CA . PRO A 1 220 ? 1.314 36.877 4.658 1.00 56.59 220 PRO A CA 1
ATOM 1679 C C . PRO A 1 220 ? -0.082 36.255 4.763 1.00 56.59 220 PRO A C 1
ATOM 1681 O O . PRO A 1 220 ? -1.035 36.671 4.108 1.00 56.59 220 PRO A O 1
ATOM 1684 N N . TRP A 1 221 ? -0.219 35.297 5.679 1.00 51.72 221 TRP A N 1
ATOM 1685 C CA . TRP A 1 221 ? -1.504 34.758 6.115 1.00 51.72 221 TRP A CA 1
ATOM 1686 C C . TRP A 1 221 ? -2.313 35.834 6.847 1.00 51.72 221 TRP A C 1
ATOM 1688 O O . TRP A 1 221 ? -2.156 36.038 8.051 1.00 51.72 221 TRP A O 1
ATOM 1698 N N . HIS A 1 222 ? -3.202 36.510 6.123 1.00 48.91 222 HIS A N 1
ATOM 1699 C CA . HIS A 1 222 ? -4.269 37.309 6.709 1.00 48.91 222 HIS A CA 1
ATOM 1700 C C . HIS A 1 222 ? -5.606 36.564 6.648 1.00 48.91 222 HIS A C 1
ATOM 1702 O O . HIS A 1 222 ? -6.132 36.280 5.580 1.00 48.91 222 HIS A O 1
ATOM 1708 N N . SER A 1 223 ? -6.180 36.394 7.840 1.00 47.53 223 SER A N 1
ATOM 1709 C CA . SER A 1 223 ? -7.607 36.567 8.116 1.00 47.53 223 SER A CA 1
ATOM 1710 C C . SER A 1 223 ? -8.583 35.484 7.643 1.00 47.53 223 SER A C 1
ATOM 1712 O O . SER A 1 223 ? -9.116 35.546 6.544 1.00 47.53 223 SER A O 1
ATOM 1714 N N . CYS A 1 224 ? -8.955 34.604 8.577 1.00 44.06 224 CYS A N 1
ATOM 1715 C CA . CYS A 1 224 ? -10.332 34.122 8.715 1.00 44.06 224 CYS A CA 1
ATOM 1716 C C . CYS A 1 224 ? -10.664 34.072 10.210 1.00 44.06 224 CYS A C 1
ATOM 1718 O O . CYS A 1 224 ? -10.418 33.075 10.887 1.00 44.06 224 CYS A O 1
ATOM 1720 N N . GLN A 1 225 ? -11.180 35.184 10.730 1.00 50.16 225 GLN A N 1
ATOM 1721 C CA . GLN A 1 225 ? -11.731 35.281 12.074 1.00 50.16 225 GLN A CA 1
ATOM 1722 C C . GLN A 1 225 ? -13.101 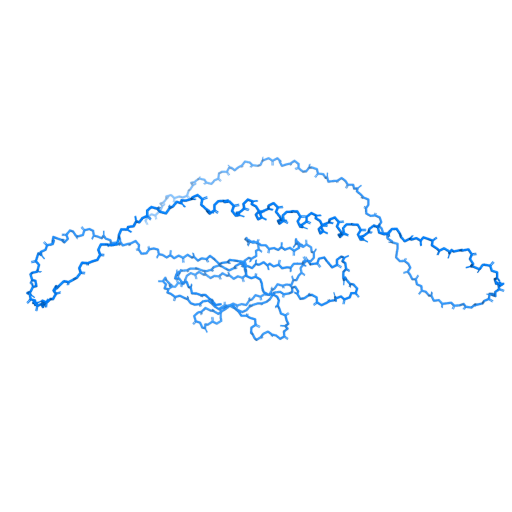35.958 11.974 1.00 50.16 225 GLN A C 1
ATOM 1724 O O . GLN A 1 225 ? -13.187 37.080 11.488 1.00 50.16 225 GLN A O 1
ATOM 1729 N N . ASN A 1 226 ? -14.107 35.246 12.493 1.00 49.69 226 ASN A N 1
ATOM 1730 C CA . ASN A 1 226 ? -15.446 35.683 12.910 1.00 49.69 226 ASN A CA 1
ATOM 1731 C 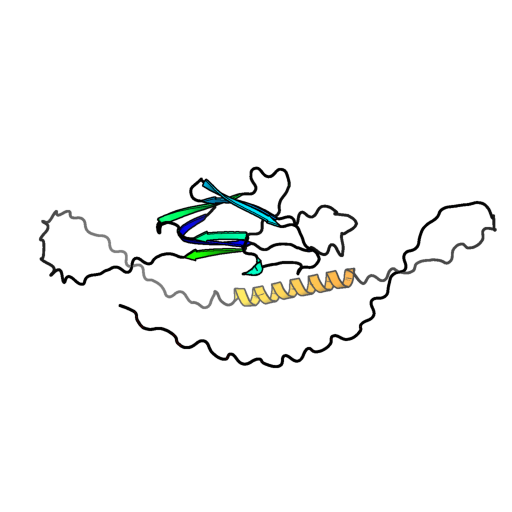C . ASN A 1 226 ? -16.503 35.944 11.824 1.00 49.69 226 ASN A C 1
ATOM 1733 O O . ASN A 1 226 ? -16.317 36.829 11.007 1.00 49.69 226 ASN A O 1
ATOM 1737 N N . GLU A 1 227 ? -17.617 35.197 11.907 1.00 49.00 227 GLU A N 1
ATOM 1738 C CA . GLU A 1 227 ? -19.052 35.577 11.794 1.00 49.00 227 GLU A CA 1
ATOM 1739 C C . GLU A 1 227 ? -19.824 34.218 11.711 1.00 49.00 227 GLU A C 1
ATOM 1741 O O . GLU A 1 227 ? -19.448 33.380 10.901 1.00 49.00 227 GLU A O 1
ATOM 1746 N N . LEU A 1 228 ? -20.818 33.799 12.510 1.00 54.44 228 LEU A N 1
ATOM 1747 C CA . LEU A 1 228 ? -21.878 34.472 13.261 1.00 54.44 228 LEU A CA 1
ATOM 1748 C C . LEU A 1 228 ? -22.397 33.618 14.425 1.00 54.44 228 LEU A C 1
ATOM 1750 O O . LEU A 1 228 ? -22.714 32.440 14.262 1.00 54.44 228 LEU A O 1
ATOM 1754 N N . ASP A 1 229 ? -22.598 34.300 15.549 1.00 57.91 229 ASP A N 1
ATOM 1755 C CA . ASP A 1 229 ? -23.663 34.025 16.507 1.00 57.91 229 ASP A CA 1
ATOM 1756 C C . ASP A 1 229 ? -25.047 34.214 15.857 1.00 57.91 229 ASP A C 1
ATOM 1758 O O . ASP A 1 229 ? -25.292 35.210 15.178 1.00 57.91 229 ASP A O 1
ATOM 1762 N N . GLY A 1 230 ? -25.965 33.302 16.187 1.00 59.41 230 GLY A N 1
ATOM 1763 C CA . GLY A 1 230 ? -27.353 33.623 16.528 1.00 59.41 230 GLY A CA 1
ATOM 1764 C C . GLY A 1 230 ? -28.366 33.836 15.399 1.00 59.41 230 GLY A C 1
ATOM 1765 O O . GLY A 1 230 ? -28.365 34.875 14.751 1.00 59.41 230 GLY A O 1
ATOM 1766 N N . GLN A 1 231 ? -29.360 32.939 15.323 1.00 55.09 231 GLN A N 1
ATOM 1767 C CA . GLN A 1 231 ? -30.778 33.310 15.199 1.00 55.09 231 GLN A CA 1
ATOM 1768 C C . GLN A 1 231 ? -31.709 32.213 15.759 1.00 55.09 231 GLN A C 1
ATOM 1770 O O . GLN A 1 231 ? -31.690 31.088 15.274 1.00 55.09 231 GLN A O 1
ATOM 1775 N N . VAL A 1 232 ? -32.509 32.654 16.746 1.00 55.78 232 VAL A N 1
ATOM 1776 C CA . VAL A 1 232 ? -33.886 32.280 17.164 1.00 55.78 232 VAL A CA 1
ATOM 1777 C C . VAL A 1 232 ? -34.187 30.840 17.582 1.00 55.78 232 VAL A C 1
ATOM 1779 O O . VAL A 1 232 ? -34.246 29.944 16.717 1.00 55.78 232 VAL A O 1
#

Sequence (232 aa):
MFDFVGTALYIFFILVNNVQSDVFSGIFSDIVTTTAANFTLDGVLVGTFTHLPDSTLPDFQFGPNALVFSTSGLKNAAHQMVISTSDLTESFFVNFDYALYTFENAARTESMVSESWQLSTFPTSTDSSSPSTSTTNINHLSVGASVGGIIGGLAVLIGVLVVLFCHRRRQHFRPRSLKNINSELKHPLVPNTSALVSTAFPYLNYSNSNLPLATAEGEPWHSCQNELDGQV

Nearest PDB structures (foldseek):
  4mxv-assembly1_D  TM=3.392E-01  e=1.304E+00  Homo sapiens
  1djy-assembly2_B  TM=3.005E-01  e=1.096E+00  Rattus norvegicus
  1djw-assembly1_A  TM=3.131E-01  e=1.846E+00  Rattus norvegicus
  1dji-assembly2_B  TM=3.376E-01  e=2.614E+00  Rattus norvegicus
  1qat-assembly1_A  TM=3.133E-01  e=4.403E+00  Rattus norvegicus

Solvent-accessible surface area (backbone atoms only — not comparable to full-atom values): 15822 Å² total; per-residue (Å²): 109,54,73,51,65,22,24,30,42,37,36,28,30,50,44,46,23,44,79,84,49,87,90,42,63,91,79,57,89,80,78,66,43,36,28,46,37,40,34,26,49,72,89,39,82,76,49,72,40,78,45,75,51,40,76,90,49,62,44,62,39,52,64,87,84,20,64,64,47,75,50,68,84,45,67,75,39,83,43,41,43,37,69,38,61,77,95,53,95,67,85,58,41,80,44,83,69,54,73,50,70,43,58,75,77,80,69,76,81,68,70,81,68,85,75,76,85,75,88,78,88,79,85,86,80,88,82,88,84,85,86,84,90,78,89,72,83,84,74,85,77,75,81,74,71,73,65,62,57,58,61,55,50,50,54,52,53,52,52,52,51,52,51,51,52,52,51,55,55,52,65,75,63,63,76,78,75,85,76,78,87,87,76,83,94,83,80,80,92,78,91,82,82,82,88,77,93,73,88,79,78,79,85,78,79,84,72,90,75,82,85,79,83,79,79,83,77,86,80,79,93,75,84,92,77,91,88,81,85,87,84,135

Secondary structure (DSSP, 8-state):
-EEEEEEEEEEEE-EE-----TTTTTT-------EEEEEEETTEEEEEEEE---TTS-SEE-GGGGEEEEEEEEEEEEEEEEEE-TT-SS-----EEEEEEE------------------PPP-------------------GGGSSHHHHHHHHHHHHHHHHHHHHHHHHHT---------S---------------------------------PPPP------------

Organism: NCBI:txid206335

Foldseek 3Di:
DDKDFAFKKWWFFKQFQDDPCVPCVPPDVDDARKAKKFKAKQNRTDDIFIDDRHPVDPRIDTDPVGTGDMDGRHDRGMMDIDIDPPPPPDDHDTGTDDMDHHHDDPPPPCPVPPPDDDDDDDDDDDDDDDDDDDDDDPPDDDPPPPPVPVVVVVVVVVVVVVVVVVVVVVVVPPPPPPPDPPDDPDDDDDDDDDDDDDDDDDDDDPDDDDDDDDDDDDDDDDDDDDDDDDDD

pLDDT: mean 73.01, std 22.07, range [37.19, 98.75]

Radius of gyration: 35.93 Å; Cα contacts (8 Å, |Δi|>4): 211; chains: 1; bounding box: 84×68×110 Å